Protein AF-A0A931CP94-F1 (afdb_monomer_lite)

pLDDT: mean 86.41, std 14.95, range [35.31, 98.75]

Organism: NCBI:txid115781

Foldseek 3Di:
DQQAAEEEEAAQLCVVVLVVLCVVVVHDYHYDHDAHPCLVPLCSLLVVVLVVQAVVLVVVRHAAYEYHWECSVPSQFFRAHAAHKYKYWWARGVVQLQAVHDVSVVVVCVVFVQEDEDEPSCCVRPDDQPVVPVQWFDDPPDIDGLVVCCVVPNNVRSVVVCCVRCVSLVSHAEYEYADQDDPPSVVRLVSSVSVCVVSVHHYYYHHTDCVLSSCSSDDPDDDPTMEIEHRQWTWHADPVVRTIDTGGQDDPPVPPPPPPPPPPDDDPDDPDPPDPPQQWEWEWEADDQKIKIWIAGPVVGDTPWIFIAGHPPNDRVVRRVNRVVPTDVPSVVSHPYYDYHD

Sequence (342 aa):
MVKKKIYVISCAVLARDIKEVAREMDLALEYKFLEAGLHENPHKLNTQVQKAVDQIDVKGDADRIIIGYGVCGKGTVGLNSRNVTLVIPKVHDCISLFLGGDAAYQAQFKKYPGTYYLSAGWCEEKAEPVSRRRGRAWFGNRQLVYEDVKNAHGRAAADQTFAFLNSWQKNYQRAAFIETRSGQAARYEQMAKDMADEYGWQFERIKGDQGLIRQMLTATESTSGILVVPPGHTIAFDPVGSTLTASPVWDPGAGGAAPETECVVPSDRPDTDLGLKIKTGLGIDAGGTYTDAVVYDLENRSTLCKAKALTTKWDFTIGIENALTQLDPDPLAEVSLVALST

Secondary structure (DSSP, 8-state):
----EEEEEEEGGGHHHHHHHHHHTT--EEEEEEPTTGGGSHHHHHHHHHHHHHHHHTTS-EEEEEEE---GGGTTTT-B-SSSEEEEE-SSSHHHHHHTSHHHHHHHHHH-SSEEEE-HHHHHHT---HHHHTTEEEETTEEEEHHHHHHHH-HHHHHHHHHHHTGGGGG--EEEEEES-STTHHHHHHHHHHHHHHHTPEEEEEE---HHHHHHHH-SS--SSEEEE-TTEEEEEETTTTEEEEEE---TTTS-------------S----S-----EEEEEE--SSEEEEEEEETTTTEEEEEEEEE--TT-HHHHHHHHHTTS-HHHHHT--EEEEE-

Structure (mmCIF, N/CA/C/O backbone):
data_AF-A0A931CP94-F1
#
_entry.id   AF-A0A931CP94-F1
#
loop_
_atom_site.group_PDB
_atom_site.id
_atom_site.type_symbol
_atom_site.label_atom_id
_atom_site.label_alt_id
_atom_site.label_comp_id
_atom_site.label_asym_id
_atom_site.label_entity_id
_atom_site.label_seq_id
_atom_site.pdbx_PDB_ins_code
_atom_site.Cartn_x
_atom_site.Cartn_y
_atom_site.Cartn_z
_atom_site.occupancy
_atom_site.B_iso_or_equiv
_atom_site.auth_seq_id
_atom_site.auth_comp_id
_atom_site.auth_asym_id
_atom_site.auth_atom_id
_atom_site.pdbx_PDB_model_num
ATOM 1 N N . MET A 1 1 ? -29.880 16.662 14.066 1.00 56.19 1 MET A N 1
ATOM 2 C CA . MET A 1 1 ? -28.690 15.788 13.954 1.00 56.19 1 MET A CA 1
ATOM 3 C C . MET A 1 1 ? -28.072 16.003 12.587 1.00 56.19 1 MET A C 1
ATOM 5 O O . MET A 1 1 ? -28.804 15.959 11.606 1.00 56.19 1 MET A O 1
ATOM 9 N N . VAL A 1 2 ? -26.769 16.278 12.512 1.00 66.75 2 VAL A N 1
ATOM 10 C CA . VAL A 1 2 ? -26.051 16.297 11.228 1.00 66.75 2 VAL A CA 1
ATOM 11 C C . VAL A 1 2 ? -26.034 14.862 10.697 1.00 66.75 2 VAL A C 1
ATOM 13 O O . VAL A 1 2 ? -25.674 13.945 11.434 1.00 66.75 2 VAL A O 1
ATOM 16 N N . LYS A 1 3 ? -26.480 14.644 9.454 1.00 78.44 3 LYS A N 1
ATOM 17 C CA . LYS A 1 3 ? -26.396 13.326 8.812 1.00 78.44 3 LYS A CA 1
ATOM 18 C C . LYS A 1 3 ? -24.915 13.012 8.599 1.00 78.44 3 LYS A C 1
ATOM 20 O O . LYS A 1 3 ? -24.278 13.677 7.785 1.00 78.44 3 LYS A O 1
ATOM 25 N N . LYS A 1 4 ? -24.378 12.047 9.349 1.00 88.25 4 LYS A N 1
ATOM 26 C CA . LYS A 1 4 ? -22.975 11.655 9.215 1.00 88.25 4 LYS A CA 1
ATOM 27 C C . LYS A 1 4 ? -22.721 10.994 7.858 1.00 88.25 4 LYS A C 1
ATOM 29 O O . LYS A 1 4 ? -23.589 10.295 7.329 1.00 88.25 4 LYS A O 1
ATOM 34 N N . LYS A 1 5 ? -21.543 11.242 7.293 1.00 95.44 5 LYS A N 1
ATOM 35 C CA . LYS A 1 5 ? -21.112 10.781 5.970 1.00 95.44 5 LYS A CA 1
ATOM 36 C C . LYS A 1 5 ? -19.976 9.773 6.082 1.00 95.44 5 LYS A C 1
ATOM 38 O O . LYS A 1 5 ? -19.165 9.847 7.001 1.00 95.44 5 LYS A O 1
ATOM 43 N N . ILE A 1 6 ? -19.876 8.872 5.112 1.00 97.62 6 ILE A N 1
ATOM 44 C CA . ILE A 1 6 ? -18.730 7.971 4.983 1.00 97.62 6 ILE A CA 1
ATOM 45 C C . ILE A 1 6 ? -17.760 8.583 3.975 1.00 97.62 6 ILE A C 1
ATOM 47 O O . ILE A 1 6 ? -18.140 8.880 2.841 1.00 97.62 6 ILE A O 1
ATOM 51 N N . TYR A 1 7 ? -16.509 8.756 4.387 1.00 98.56 7 TYR A N 1
ATOM 52 C CA . TYR A 1 7 ? -15.454 9.291 3.535 1.00 98.56 7 TYR A CA 1
ATOM 53 C C . TYR A 1 7 ? -14.511 8.184 3.066 1.00 98.56 7 TYR A C 1
ATOM 55 O O . TYR A 1 7 ? -14.256 7.232 3.797 1.00 98.56 7 TYR A O 1
ATOM 63 N N . VAL A 1 8 ? -13.947 8.329 1.868 1.00 98.75 8 VAL A N 1
ATOM 64 C CA . VAL A 1 8 ? -12.913 7.446 1.319 1.00 98.75 8 VAL A CA 1
ATOM 65 C C . VAL A 1 8 ? -11.692 8.270 0.923 1.00 98.75 8 VAL A C 1
ATOM 67 O O . VAL A 1 8 ? -11.780 9.119 0.037 1.00 98.75 8 VAL A O 1
ATOM 70 N N . ILE A 1 9 ? -10.540 7.987 1.530 1.00 98.62 9 ILE A N 1
ATOM 71 C CA . ILE A 1 9 ? -9.225 8.478 1.107 1.00 98.62 9 ILE A CA 1
ATOM 72 C C . ILE A 1 9 ? -8.492 7.316 0.442 1.00 98.62 9 ILE A C 1
ATOM 74 O O . ILE A 1 9 ? -8.252 6.298 1.083 1.00 98.62 9 ILE A O 1
ATOM 78 N N . SER A 1 10 ? -8.132 7.422 -0.836 1.00 97.81 10 SER A N 1
ATOM 79 C CA . SER A 1 10 ? -7.539 6.287 -1.561 1.00 97.81 10 SER A CA 1
ATOM 80 C C . SER A 1 10 ? -6.572 6.720 -2.658 1.00 97.81 10 SER A C 1
ATOM 82 O O . SER A 1 10 ? -6.615 7.855 -3.132 1.00 97.81 10 SER A O 1
ATOM 84 N N . CYS A 1 11 ? -5.705 5.799 -3.082 1.00 95.25 11 CYS A N 1
ATOM 85 C CA . CYS A 1 11 ? -4.886 5.974 -4.274 1.00 95.25 11 CYS A CA 1
ATOM 86 C C . CYS A 1 11 ? -5.782 6.177 -5.503 1.00 95.25 11 CYS A C 1
ATOM 88 O O . CYS A 1 11 ? -6.740 5.427 -5.697 1.00 95.25 11 CYS A O 1
ATOM 90 N N . ALA A 1 12 ? -5.450 7.132 -6.374 1.00 93.88 12 ALA A N 1
ATOM 91 C CA . ALA A 1 12 ? -6.227 7.386 -7.588 1.00 93.88 12 ALA A CA 1
ATOM 92 C C . ALA A 1 12 ? -6.380 6.144 -8.486 1.00 93.88 12 ALA A C 1
ATOM 94 O O . ALA A 1 12 ? -7.431 5.959 -9.093 1.00 93.88 12 ALA A O 1
ATOM 95 N N . VAL A 1 13 ? -5.410 5.217 -8.473 1.00 92.56 13 VAL A N 1
ATOM 96 C CA . VAL A 1 13 ? -5.493 3.959 -9.242 1.00 92.56 13 VAL A CA 1
ATOM 97 C C . VAL A 1 13 ? -6.659 3.054 -8.822 1.00 92.56 13 VAL A C 1
ATOM 99 O O . VAL A 1 13 ? -7.056 2.194 -9.597 1.00 92.56 13 VAL A O 1
ATOM 102 N N . LEU A 1 14 ? -7.201 3.222 -7.610 1.00 93.94 14 LEU A N 1
ATOM 103 C CA . LEU A 1 14 ? -8.351 2.470 -7.089 1.00 93.94 14 LEU A CA 1
ATOM 104 C C . LEU A 1 14 ? -9.683 3.200 -7.308 1.00 93.94 14 LEU A C 1
ATOM 106 O O . LEU A 1 14 ? -10.742 2.648 -7.010 1.00 93.94 14 LEU A O 1
ATOM 110 N N . ALA A 1 15 ? -9.657 4.441 -7.807 1.00 93.88 15 ALA A N 1
ATOM 111 C CA . ALA A 1 15 ? -10.837 5.296 -7.867 1.00 93.88 15 ALA A CA 1
ATOM 112 C C . ALA A 1 15 ? -11.969 4.684 -8.688 1.00 93.88 15 ALA A C 1
ATOM 114 O O . ALA A 1 15 ? -13.136 4.789 -8.305 1.00 93.88 15 ALA A O 1
ATOM 115 N N . ARG A 1 16 ? -11.618 4.032 -9.798 1.00 91.94 16 ARG A N 1
ATOM 116 C CA . ARG A 1 16 ? -12.574 3.350 -10.664 1.00 91.94 16 ARG A CA 1
ATOM 117 C C . ARG A 1 16 ? -13.285 2.221 -9.921 1.00 91.94 16 ARG A C 1
ATOM 119 O O . ARG A 1 16 ? -14.506 2.264 -9.791 1.00 91.94 16 ARG A O 1
ATOM 126 N N . ASP A 1 17 ? -12.526 1.269 -9.391 1.00 93.50 17 ASP A N 1
ATOM 127 C CA . ASP A 1 17 ? -13.055 0.100 -8.688 1.00 93.50 17 ASP A CA 1
ATOM 128 C C . ASP A 1 17 ? -13.886 0.485 -7.462 1.00 93.50 17 ASP A C 1
ATOM 130 O O . ASP A 1 17 ? -14.979 -0.043 -7.267 1.00 93.50 17 ASP A O 1
ATOM 134 N N . ILE A 1 18 ? -13.416 1.455 -6.673 1.00 96.00 18 ILE A N 1
ATOM 135 C CA . ILE A 1 18 ? -14.128 1.938 -5.485 1.00 96.00 18 ILE A CA 1
ATOM 136 C C . ILE A 1 18 ? -15.466 2.576 -5.862 1.00 96.00 18 ILE A C 1
ATOM 138 O O . ILE A 1 18 ? -16.493 2.200 -5.298 1.00 96.00 18 ILE A O 1
ATOM 142 N N . LYS A 1 19 ? -15.480 3.526 -6.810 1.00 95.12 19 LYS A N 1
ATOM 143 C CA . LYS A 1 19 ? -16.723 4.202 -7.232 1.00 95.12 19 LYS A CA 1
ATOM 144 C C . LYS A 1 19 ? -17.725 3.212 -7.800 1.00 95.12 19 LYS A C 1
ATOM 146 O O . LYS A 1 19 ? -18.931 3.357 -7.613 1.00 95.12 19 LYS A O 1
ATOM 151 N N . GLU A 1 20 ? -17.226 2.222 -8.523 1.00 92.69 20 GLU A N 1
ATOM 152 C CA . GLU A 1 20 ? -18.074 1.242 -9.165 1.00 92.69 20 GLU A CA 1
ATOM 153 C C . GLU A 1 20 ? -18.711 0.284 -8.158 1.00 92.69 20 GLU A C 1
ATOM 155 O O . GLU A 1 20 ? -19.927 0.093 -8.198 1.00 92.69 20 GLU A O 1
ATOM 160 N N . VAL A 1 21 ? -17.923 -0.246 -7.219 1.00 95.38 21 VAL A N 1
ATOM 161 C CA . VAL A 1 21 ? -18.447 -1.065 -6.119 1.00 95.38 21 VAL A CA 1
ATOM 162 C C . VAL A 1 21 ? -19.425 -0.257 -5.263 1.00 95.38 21 VAL A C 1
ATOM 164 O O . VAL A 1 21 ? -20.494 -0.763 -4.931 1.00 95.38 21 VAL A O 1
ATOM 167 N N . ALA A 1 22 ? -19.113 1.006 -4.963 1.00 96.44 22 ALA A N 1
ATOM 168 C CA . ALA A 1 22 ? -20.009 1.883 -4.215 1.00 96.44 22 ALA A CA 1
ATOM 169 C C . ALA A 1 22 ? -21.362 2.065 -4.919 1.00 96.44 22 ALA A C 1
ATOM 171 O O . ALA A 1 22 ? -22.399 1.953 -4.274 1.00 96.44 22 ALA A O 1
ATOM 172 N N . ARG A 1 23 ? -21.366 2.272 -6.244 1.00 95.56 23 ARG A N 1
ATOM 173 C CA . ARG A 1 23 ? -22.597 2.389 -7.042 1.00 95.56 23 ARG A CA 1
ATOM 174 C C . ARG A 1 23 ? -23.431 1.110 -7.019 1.00 95.56 23 ARG A C 1
ATOM 176 O O . ARG A 1 23 ? -24.646 1.186 -6.916 1.00 95.56 23 ARG A O 1
ATOM 183 N N . GLU A 1 24 ? -22.805 -0.057 -7.141 1.00 95.12 24 GLU A N 1
ATOM 184 C CA . GLU A 1 24 ? -23.535 -1.333 -7.090 1.00 95.12 24 GLU A CA 1
ATOM 185 C C . GLU A 1 24 ? -24.158 -1.629 -5.736 1.00 95.12 24 GLU A C 1
ATOM 187 O O . GLU A 1 24 ? -25.177 -2.307 -5.660 1.00 95.12 24 GLU A O 1
ATOM 192 N N . MET A 1 25 ? -23.510 -1.159 -4.677 1.00 96.31 25 MET A N 1
ATOM 193 C CA . MET A 1 25 ? -23.958 -1.345 -3.304 1.00 96.31 25 MET A CA 1
ATOM 194 C C . MET A 1 25 ? -24.857 -0.198 -2.823 1.00 96.31 25 MET A C 1
ATOM 196 O O . MET A 1 25 ? -25.205 -0.174 -1.648 1.00 96.31 25 MET A O 1
ATOM 200 N N . ASP A 1 26 ? -25.201 0.745 -3.709 1.00 96.75 26 ASP A N 1
ATOM 201 C CA . ASP A 1 26 ? -25.980 1.954 -3.411 1.00 96.75 26 ASP A CA 1
ATOM 202 C C . ASP A 1 26 ? -25.423 2.759 -2.215 1.00 96.75 26 ASP A C 1
ATOM 204 O O . ASP A 1 26 ? -26.142 3.252 -1.345 1.00 96.75 26 ASP A O 1
ATOM 208 N N . LEU A 1 27 ? -24.091 2.867 -2.139 1.00 96.12 27 LEU A N 1
ATOM 209 C CA . LEU A 1 27 ? -23.392 3.567 -1.063 1.00 96.12 27 LEU A CA 1
ATOM 210 C C . LEU A 1 27 ? -23.184 5.046 -1.408 1.00 96.12 27 LEU A C 1
ATOM 212 O O . LEU A 1 27 ? -22.499 5.398 -2.371 1.00 96.12 27 LEU A O 1
ATOM 216 N N . ALA A 1 28 ? -23.698 5.926 -0.548 1.00 95.81 28 ALA A N 1
ATOM 217 C CA . ALA A 1 28 ? -23.420 7.357 -0.596 1.00 95.81 28 ALA A CA 1
ATOM 218 C C . ALA A 1 28 ? -22.086 7.671 0.106 1.00 95.81 28 ALA A C 1
ATOM 220 O O . ALA A 1 28 ? -22.030 7.758 1.335 1.00 95.81 28 ALA A O 1
ATOM 221 N N . LEU A 1 29 ? -21.017 7.834 -0.679 1.00 97.31 29 LEU A N 1
ATOM 222 C CA . LEU A 1 29 ? -19.655 8.073 -0.192 1.00 97.31 29 LEU A CA 1
ATOM 223 C C . LEU A 1 29 ? -19.104 9.420 -0.681 1.00 97.31 29 LEU A C 1
ATOM 225 O O . LEU A 1 29 ? -19.350 9.829 -1.816 1.00 97.31 29 LEU A O 1
ATOM 229 N N . GLU A 1 30 ? -18.297 10.065 0.158 1.00 98.06 30 GLU A N 1
ATOM 230 C CA . GLU A 1 30 ? -17.489 11.237 -0.195 1.00 98.06 30 GLU A CA 1
ATOM 231 C C . GLU A 1 30 ? -16.051 10.798 -0.495 1.00 98.06 30 GLU A C 1
ATOM 233 O O . GLU A 1 30 ? -15.464 10.025 0.263 1.00 98.06 30 GLU A O 1
ATOM 238 N N . TYR A 1 31 ? -15.445 11.293 -1.575 1.00 97.81 31 TYR A N 1
ATOM 239 C CA . TYR A 1 31 ? -14.152 10.783 -2.045 1.00 97.81 31 TYR A CA 1
ATOM 240 C C . TYR A 1 31 ? -13.028 11.817 -1.980 1.00 97.81 31 TYR A C 1
ATOM 242 O O . TYR A 1 31 ? -13.184 12.971 -2.383 1.00 97.81 31 TYR A O 1
ATOM 250 N N . LYS A 1 32 ? -11.840 11.355 -1.590 1.00 97.69 32 LYS A N 1
ATOM 251 C CA . LYS A 1 32 ? -10.565 12.061 -1.701 1.00 97.69 32 LYS A CA 1
ATOM 252 C C . LYS A 1 32 ? -9.519 11.121 -2.303 1.00 97.69 32 LYS A C 1
ATOM 254 O O . LYS A 1 32 ? -8.831 10.393 -1.593 1.00 97.69 32 LYS A O 1
ATOM 259 N N . PHE A 1 33 ? -9.390 11.145 -3.625 1.00 97.25 33 PHE A N 1
ATOM 260 C CA . PHE A 1 33 ? -8.330 10.405 -4.308 1.00 97.25 33 PHE A CA 1
ATOM 261 C C . PHE A 1 33 ? -7.031 11.212 -4.308 1.00 97.25 33 PHE A C 1
ATOM 263 O O . PHE A 1 33 ? -7.043 12.397 -4.646 1.00 97.25 33 PHE A O 1
ATOM 270 N N . LEU A 1 34 ? -5.930 10.586 -3.895 1.00 94.69 34 LEU A N 1
ATOM 271 C CA . LEU A 1 34 ? -4.593 11.185 -3.914 1.00 94.69 34 LEU A CA 1
ATOM 272 C C . LEU A 1 34 ? -3.785 10.669 -5.109 1.00 94.69 34 LEU A C 1
ATOM 274 O O . LEU A 1 34 ? -4.078 9.600 -5.649 1.00 94.69 34 LEU A O 1
ATOM 278 N N . GLU A 1 35 ? -2.759 11.429 -5.498 1.00 89.56 35 GLU A N 1
ATOM 279 C CA . GLU A 1 35 ? -1.945 11.164 -6.689 1.00 89.56 35 GLU A CA 1
ATOM 280 C C . GLU A 1 35 ? -1.403 9.724 -6.728 1.00 89.56 35 GLU A C 1
ATOM 282 O O . GLU A 1 35 ? -0.928 9.170 -5.729 1.00 89.56 35 GLU A O 1
ATOM 287 N N . ALA A 1 36 ? -1.467 9.095 -7.901 1.00 86.81 36 ALA A N 1
ATOM 288 C CA . ALA A 1 36 ? -0.876 7.780 -8.089 1.00 86.81 36 ALA A CA 1
ATOM 289 C C . ALA A 1 36 ? 0.656 7.845 -7.910 1.00 86.81 36 ALA A C 1
ATOM 291 O O . ALA A 1 36 ? 1.314 8.807 -8.311 1.00 86.81 36 ALA A O 1
ATOM 292 N N . GLY A 1 37 ? 1.249 6.784 -7.355 1.00 84.19 37 GLY A N 1
ATOM 293 C CA . GLY A 1 37 ? 2.698 6.689 -7.107 1.00 84.19 37 GLY A CA 1
ATOM 294 C C . GLY A 1 37 ? 3.162 7.178 -5.731 1.00 84.19 37 GLY A C 1
ATOM 295 O O . GLY A 1 37 ? 4.337 7.043 -5.419 1.00 84.19 37 GLY A O 1
ATOM 296 N N . LEU A 1 38 ? 2.273 7.666 -4.852 1.00 87.44 38 LEU A N 1
ATOM 297 C CA . LEU A 1 38 ? 2.671 8.029 -3.478 1.00 87.44 38 LEU A CA 1
ATOM 298 C C . LEU A 1 38 ? 3.352 6.883 -2.709 1.00 87.44 38 LEU A C 1
ATOM 300 O O . LEU A 1 38 ? 4.193 7.151 -1.859 1.00 87.44 38 LEU A O 1
ATOM 304 N N . HIS A 1 39 ? 3.030 5.623 -3.022 1.00 86.62 39 HIS A N 1
ATOM 305 C CA . HIS A 1 39 ? 3.632 4.448 -2.380 1.00 86.62 39 HIS A CA 1
ATOM 306 C C . HIS A 1 39 ? 5.148 4.324 -2.617 1.00 86.62 39 HIS A C 1
ATOM 308 O O . HIS A 1 39 ? 5.817 3.619 -1.868 1.00 86.62 39 HIS A O 1
ATOM 314 N N . GLU A 1 40 ? 5.698 5.020 -3.615 1.00 82.81 40 GLU A N 1
ATOM 315 C CA . GLU A 1 40 ? 7.141 5.087 -3.876 1.00 82.81 40 GLU A CA 1
ATOM 316 C C . GLU A 1 40 ? 7.886 5.885 -2.788 1.00 82.81 40 GLU A C 1
ATOM 318 O O . GLU A 1 40 ? 9.091 5.726 -2.612 1.00 82.81 40 GLU A O 1
ATOM 323 N N . ASN A 1 41 ? 7.175 6.732 -2.031 1.00 86.00 41 ASN A N 1
ATOM 324 C CA . ASN A 1 41 ? 7.717 7.487 -0.905 1.00 86.00 41 ASN A CA 1
ATOM 325 C C . ASN A 1 41 ? 6.789 7.352 0.321 1.00 86.00 41 ASN A C 1
ATOM 327 O O . ASN A 1 41 ? 5.893 8.182 0.509 1.00 86.00 41 ASN A O 1
ATOM 331 N N . PRO A 1 42 ? 7.002 6.329 1.176 1.00 88.94 42 PRO A N 1
ATOM 332 C CA . PRO A 1 42 ? 6.142 6.038 2.325 1.00 88.94 42 PRO A CA 1
ATOM 333 C C . PRO A 1 42 ? 5.943 7.215 3.285 1.00 88.94 42 PRO A C 1
ATOM 335 O O . PRO A 1 42 ? 4.832 7.424 3.764 1.00 88.94 42 PRO A O 1
ATOM 338 N N . HIS A 1 43 ? 6.980 8.028 3.519 1.00 89.62 43 HIS A N 1
ATOM 339 C CA . HIS A 1 43 ? 6.870 9.228 4.352 1.00 89.62 43 HIS A CA 1
ATOM 340 C C . HIS A 1 43 ? 5.913 10.251 3.726 1.00 89.62 43 HIS A C 1
ATOM 342 O O . HIS A 1 43 ? 4.995 10.739 4.382 1.00 89.62 43 HIS A O 1
ATOM 348 N N . LYS A 1 44 ? 6.082 10.551 2.430 1.00 90.00 44 LYS A N 1
ATOM 349 C CA . LYS A 1 44 ? 5.189 11.466 1.702 1.00 90.00 44 LYS A CA 1
ATOM 350 C C . LYS A 1 44 ? 3.753 10.931 1.657 1.00 90.00 44 LYS A C 1
ATOM 352 O O . LYS A 1 44 ? 2.824 11.721 1.824 1.00 90.00 44 LYS A O 1
ATOM 357 N N . LEU A 1 45 ? 3.568 9.621 1.456 1.00 93.81 45 LEU A N 1
ATOM 358 C CA . LEU A 1 45 ? 2.254 8.973 1.520 1.00 93.81 45 LEU A CA 1
ATOM 359 C C . LEU A 1 45 ? 1.607 9.203 2.886 1.00 93.81 45 LEU A C 1
ATOM 361 O O . LEU A 1 45 ? 0.484 9.698 2.939 1.00 93.81 45 LEU A O 1
ATOM 365 N N . ASN A 1 46 ? 2.337 8.922 3.968 1.00 97.19 46 ASN A N 1
ATOM 366 C CA . ASN A 1 46 ? 1.854 9.103 5.332 1.00 97.19 46 ASN A CA 1
ATOM 367 C C . ASN A 1 46 ? 1.409 10.547 5.586 1.00 97.19 46 ASN A C 1
ATOM 369 O O . ASN A 1 46 ? 0.256 10.785 5.939 1.00 97.19 46 ASN A O 1
ATOM 373 N N . THR A 1 47 ? 2.283 11.519 5.297 1.00 97.00 47 THR A N 1
ATOM 374 C CA . THR A 1 47 ? 1.990 12.946 5.490 1.00 97.00 47 THR A CA 1
ATOM 375 C C . THR A 1 47 ? 0.733 13.381 4.733 1.00 97.00 47 THR A C 1
ATOM 377 O O . THR A 1 47 ? -0.092 14.120 5.269 1.00 97.00 47 THR A O 1
ATOM 380 N N . GLN A 1 48 ? 0.563 12.942 3.480 1.00 97.62 48 GLN A N 1
ATOM 381 C CA . GLN A 1 48 ? -0.599 13.337 2.681 1.00 97.62 48 GLN A CA 1
ATOM 382 C C . GLN A 1 48 ? -1.896 12.672 3.143 1.00 97.62 48 GLN A C 1
ATOM 384 O O . GLN A 1 48 ? -2.934 13.338 3.173 1.00 97.62 48 GLN A O 1
ATOM 389 N N . VAL A 1 49 ? -1.848 11.388 3.506 1.00 98.44 49 VAL A N 1
ATOM 390 C CA . VAL A 1 49 ? -3.028 10.673 4.002 1.00 98.44 49 VAL A CA 1
ATOM 391 C C . VAL A 1 49 ? -3.434 11.216 5.371 1.00 98.44 49 VAL A C 1
ATOM 393 O O . VAL A 1 49 ? -4.606 11.539 5.540 1.00 98.44 49 VAL A O 1
ATOM 396 N N . GLN A 1 50 ? -2.492 11.428 6.299 1.00 98.44 50 GLN A N 1
ATOM 397 C CA . GLN A 1 50 ? -2.785 12.007 7.616 1.00 98.44 50 GLN A CA 1
ATOM 398 C C . GLN A 1 50 ? -3.411 13.396 7.480 1.00 98.44 50 GLN A C 1
ATOM 400 O O . GLN A 1 50 ? -4.465 13.654 8.049 1.00 98.44 50 GLN A O 1
ATOM 405 N N . LYS A 1 51 ? -2.848 14.260 6.624 1.00 98.31 51 LYS A N 1
ATOM 406 C CA . LYS A 1 51 ? -3.431 15.580 6.345 1.00 98.31 51 LYS A CA 1
ATOM 407 C C . LYS A 1 51 ? -4.875 15.484 5.843 1.00 98.31 51 LYS A C 1
ATOM 409 O O . LYS A 1 51 ? -5.702 16.321 6.197 1.00 98.31 51 LYS A O 1
ATOM 414 N N . ALA A 1 52 ? -5.183 14.505 4.993 1.00 98.38 52 ALA A N 1
ATOM 415 C CA . ALA A 1 52 ? -6.543 14.292 4.505 1.00 98.38 52 ALA A CA 1
ATOM 416 C C . ALA A 1 52 ? -7.477 13.754 5.605 1.00 98.38 52 ALA A C 1
ATOM 418 O O . ALA A 1 52 ? -8.629 14.181 5.662 1.00 98.38 52 ALA A O 1
ATOM 419 N N . VAL A 1 53 ? -6.985 12.878 6.488 1.00 98.44 53 VAL A N 1
ATOM 420 C CA . VAL A 1 53 ? -7.718 12.403 7.672 1.00 98.44 53 VAL A CA 1
ATOM 421 C C . VAL A 1 53 ? -8.044 13.574 8.599 1.00 98.44 53 VAL A C 1
ATOM 423 O O . VAL A 1 53 ? -9.217 13.797 8.887 1.00 98.44 53 VAL A O 1
ATOM 426 N N . ASP A 1 54 ? -7.050 14.385 8.967 1.00 98.06 54 ASP A N 1
ATOM 427 C CA . ASP A 1 54 ? -7.215 15.538 9.862 1.00 98.06 54 ASP A CA 1
ATOM 428 C C . ASP A 1 54 ? -8.238 16.545 9.314 1.00 98.06 54 ASP A C 1
ATOM 430 O O . ASP A 1 54 ? -9.090 17.056 10.040 1.00 98.06 54 ASP A O 1
ATOM 434 N N . GLN A 1 55 ? -8.195 16.810 8.003 1.00 97.62 55 GLN A N 1
ATOM 435 C CA . GLN A 1 55 ? -9.143 17.706 7.330 1.00 97.62 55 GLN A CA 1
ATOM 436 C C . GLN A 1 55 ? -10.589 17.208 7.375 1.00 97.62 55 GLN A C 1
ATOM 438 O O . GLN A 1 55 ? -11.509 18.023 7.299 1.00 97.62 55 GLN A O 1
ATOM 443 N N . ILE A 1 56 ? -10.800 15.893 7.419 1.00 96.94 56 ILE A N 1
ATOM 444 C CA . ILE A 1 56 ? -12.134 15.295 7.504 1.00 96.94 56 ILE A CA 1
ATOM 445 C C . ILE A 1 56 ? -12.587 15.230 8.963 1.00 96.94 56 ILE A C 1
ATOM 447 O O . ILE A 1 56 ? -13.726 15.588 9.248 1.00 96.94 56 ILE A O 1
ATOM 451 N N . ASP A 1 57 ? -11.693 14.854 9.879 1.00 94.62 57 ASP A N 1
ATOM 452 C CA . ASP A 1 57 ? -11.946 14.791 11.324 1.00 94.62 57 ASP A CA 1
ATOM 453 C C . ASP A 1 57 ? -12.463 16.141 11.858 1.00 94.62 57 ASP A C 1
ATOM 455 O O . ASP A 1 57 ? -13.537 16.214 12.456 1.00 94.62 57 ASP A O 1
ATOM 459 N N . VAL A 1 58 ? -11.789 17.245 11.504 1.00 95.12 58 VAL A N 1
ATOM 460 C CA . VAL A 1 58 ? -12.151 18.611 11.938 1.00 95.12 58 VAL A CA 1
ATOM 461 C C . VAL A 1 58 ? -13.557 19.046 11.497 1.00 95.12 58 VAL A C 1
ATOM 463 O O . VAL A 1 58 ? -14.156 19.907 12.140 1.00 95.12 58 VAL A O 1
ATOM 466 N N . LYS A 1 59 ? -14.126 18.468 10.431 1.00 93.69 59 LYS A N 1
ATOM 467 C CA . LYS A 1 59 ? -15.486 18.823 9.981 1.00 93.69 59 LYS A CA 1
ATOM 468 C C . LYS A 1 59 ? -16.573 18.331 10.933 1.00 93.69 59 LYS A C 1
ATOM 470 O O . LYS A 1 59 ? -17.665 18.892 10.930 1.00 93.69 59 LYS A O 1
ATOM 475 N N . GLY A 1 60 ? -16.309 17.264 11.691 1.00 92.38 60 GLY A N 1
ATOM 476 C CA . GLY A 1 60 ? -17.278 16.662 12.609 1.00 92.38 60 GLY A CA 1
ATOM 477 C C . GLY A 1 60 ? -18.505 16.022 11.940 1.00 92.38 60 GLY A C 1
ATOM 478 O O . GLY A 1 60 ? -19.447 15.651 12.638 1.00 92.38 60 GLY A O 1
ATOM 479 N N . ASP A 1 61 ? -18.521 15.881 10.608 1.00 95.31 61 ASP A N 1
ATOM 480 C CA . ASP A 1 61 ? -19.626 15.280 9.845 1.00 95.31 61 ASP A CA 1
ATOM 481 C C . ASP A 1 61 ? -19.329 13.851 9.359 1.00 95.31 61 ASP A C 1
ATOM 483 O O . ASP A 1 61 ? -20.159 13.246 8.680 1.00 95.31 61 ASP A O 1
ATOM 487 N N . ALA A 1 62 ? -18.169 13.292 9.712 1.00 96.38 62 ALA A N 1
ATOM 488 C CA . ALA A 1 62 ? -17.765 11.947 9.328 1.00 96.38 62 ALA A CA 1
ATOM 489 C C . ALA A 1 62 ? -18.275 10.881 10.314 1.00 96.38 62 ALA A C 1
ATOM 491 O O . ALA A 1 62 ? -18.167 11.020 11.533 1.00 96.38 62 ALA A O 1
ATOM 492 N N . ASP A 1 63 ? -18.820 9.796 9.769 1.00 95.31 63 ASP A N 1
ATOM 493 C CA . ASP A 1 63 ? -19.118 8.563 10.501 1.00 95.31 63 ASP A CA 1
ATOM 494 C C . ASP A 1 63 ? -17.865 7.689 10.623 1.00 95.31 63 ASP A C 1
ATOM 496 O O . ASP A 1 63 ? -17.448 7.309 11.715 1.00 95.31 63 ASP A O 1
ATOM 500 N N . ARG A 1 64 ? -17.217 7.447 9.478 1.00 97.06 64 ARG A N 1
ATOM 501 C CA . ARG A 1 64 ? -15.951 6.722 9.351 1.00 97.06 64 ARG A CA 1
ATOM 502 C C . ARG A 1 64 ? -15.180 7.183 8.118 1.00 97.06 64 ARG A C 1
ATOM 504 O O . ARG A 1 64 ? -15.773 7.692 7.159 1.00 97.06 64 ARG A O 1
ATOM 511 N N . ILE A 1 65 ? -13.871 6.960 8.134 1.00 98.62 65 ILE A N 1
ATOM 512 C CA . ILE A 1 65 ? -12.964 7.233 7.017 1.00 98.62 65 ILE A CA 1
ATOM 513 C C . ILE A 1 65 ? -12.360 5.913 6.543 1.00 98.62 65 ILE A C 1
ATOM 515 O O . ILE A 1 65 ? -11.647 5.230 7.272 1.00 98.62 65 ILE A O 1
ATOM 519 N N . ILE A 1 66 ? -12.623 5.560 5.294 1.00 98.75 66 ILE A N 1
ATOM 520 C CA . ILE A 1 66 ? -12.040 4.397 4.637 1.00 98.75 66 ILE A CA 1
ATOM 521 C C . ILE A 1 66 ? -10.721 4.809 3.986 1.00 98.75 66 ILE A C 1
ATOM 523 O O . ILE A 1 66 ? -10.680 5.729 3.170 1.00 98.75 66 ILE A O 1
ATOM 527 N N . ILE A 1 67 ? -9.650 4.103 4.318 1.00 98.62 67 ILE A N 1
ATOM 528 C CA . ILE A 1 67 ? -8.311 4.258 3.766 1.00 98.62 67 ILE A CA 1
ATOM 529 C C . ILE A 1 67 ? -8.116 3.182 2.696 1.00 98.62 67 ILE A C 1
ATOM 531 O O . ILE A 1 67 ? -7.800 2.032 2.986 1.00 98.62 67 ILE A O 1
ATOM 535 N N . GLY A 1 68 ? -8.306 3.550 1.431 1.00 97.50 68 GLY A N 1
ATOM 536 C CA . GLY A 1 68 ? -8.071 2.680 0.279 1.00 97.50 68 GLY A CA 1
ATOM 537 C C . GLY A 1 68 ? -6.588 2.607 -0.085 1.00 97.50 68 GLY A C 1
ATOM 538 O O . GLY A 1 68 ? -6.203 3.042 -1.174 1.00 97.50 68 GLY A O 1
ATOM 539 N N . TYR A 1 69 ? -5.785 2.095 0.846 1.00 97.50 69 TYR A N 1
ATOM 540 C CA . TYR A 1 69 ? -4.360 1.779 0.731 1.00 97.50 69 TYR A CA 1
ATOM 541 C C . TYR A 1 69 ? -4.068 0.493 1.513 1.00 97.50 69 TYR A C 1
ATOM 543 O O . TYR A 1 69 ? -4.768 0.187 2.470 1.00 97.50 69 TYR A O 1
ATOM 551 N N . GLY A 1 70 ? -3.026 -0.239 1.120 1.00 95.75 70 GLY A N 1
ATOM 552 C CA . GLY A 1 70 ? -2.472 -1.319 1.940 1.00 95.75 70 GLY A CA 1
ATOM 553 C C . GLY A 1 70 ? -1.405 -0.803 2.907 1.00 95.75 70 GLY A C 1
ATOM 554 O O . GLY A 1 70 ? -1.375 0.376 3.262 1.00 95.75 70 GLY A O 1
ATOM 555 N N . VAL A 1 71 ? -0.457 -1.667 3.268 1.00 93.56 71 VAL A N 1
ATOM 556 C CA . VAL A 1 71 ? 0.770 -1.292 3.991 1.00 93.56 71 VAL A CA 1
ATOM 557 C C . VAL A 1 71 ? 1.588 -0.267 3.189 1.00 93.56 71 VAL A C 1
ATOM 559 O O . VAL A 1 71 ? 2.140 0.665 3.769 1.00 93.56 71 VAL A O 1
ATOM 562 N N . CYS A 1 72 ? 1.670 -0.426 1.861 1.00 91.06 72 CYS A N 1
ATOM 563 C CA . CYS A 1 72 ? 2.317 0.476 0.900 1.00 91.06 72 CYS A CA 1
ATOM 564 C C . CYS A 1 72 ? 3.689 0.985 1.381 1.00 91.06 72 CYS A C 1
ATOM 566 O O . CYS A 1 72 ? 3.888 2.182 1.590 1.00 91.06 72 CYS A O 1
ATOM 568 N N . GLY A 1 73 ? 4.620 0.056 1.632 1.00 81.19 73 GLY A N 1
ATOM 569 C CA . GLY A 1 73 ? 5.958 0.391 2.139 1.00 81.19 73 GLY A CA 1
ATOM 570 C C . GLY A 1 73 ? 5.964 0.951 3.568 1.00 81.19 73 GLY A C 1
ATOM 571 O O . GLY A 1 73 ? 6.897 1.652 3.941 1.00 81.19 73 GLY A O 1
ATOM 572 N N . LYS A 1 74 ? 4.927 0.641 4.357 1.00 87.69 74 LYS A N 1
ATOM 573 C CA . LYS A 1 74 ? 4.623 1.170 5.701 1.00 87.69 74 LYS A CA 1
ATOM 574 C C . LYS A 1 74 ? 4.160 2.627 5.724 1.00 87.69 74 LYS A C 1
ATOM 576 O O . LYS A 1 74 ? 4.095 3.216 6.795 1.00 87.69 74 LYS A O 1
ATOM 581 N N . GLY A 1 75 ? 3.781 3.208 4.586 1.00 91.50 75 GLY A N 1
ATOM 582 C CA . GLY A 1 75 ? 3.302 4.591 4.552 1.00 91.50 75 GLY A CA 1
ATOM 583 C C . GLY A 1 75 ? 1.967 4.802 5.281 1.00 91.50 75 GLY A C 1
ATOM 584 O O . GLY A 1 75 ? 1.653 5.923 5.665 1.00 91.50 75 GLY A O 1
ATOM 585 N N . THR A 1 76 ? 1.188 3.745 5.517 1.00 96.44 76 THR A N 1
ATOM 586 C CA . THR A 1 76 ? -0.061 3.818 6.297 1.00 96.44 76 THR A CA 1
ATOM 587 C C . THR A 1 76 ? 0.122 3.571 7.793 1.00 96.44 76 THR A C 1
ATOM 589 O O . THR A 1 76 ? -0.795 3.835 8.565 1.00 96.44 76 THR A O 1
ATOM 592 N N . VAL A 1 77 ? 1.299 3.109 8.222 1.00 94.06 77 VAL A N 1
ATOM 593 C CA . VAL A 1 77 ? 1.614 2.913 9.643 1.00 94.06 77 VAL A CA 1
ATOM 594 C C . VAL A 1 77 ? 1.760 4.276 10.319 1.00 94.06 77 VAL A C 1
ATOM 596 O O . VAL A 1 77 ? 2.373 5.182 9.761 1.00 94.06 77 VAL A O 1
ATOM 599 N N . GLY A 1 78 ? 1.191 4.436 11.511 1.00 92.56 78 GLY A N 1
ATOM 600 C CA . GLY A 1 78 ? 1.176 5.692 12.263 1.00 92.56 78 GLY A CA 1
ATOM 601 C C . GLY A 1 78 ? -0.064 6.559 12.017 1.00 92.56 78 GLY A C 1
ATOM 602 O O . GLY A 1 78 ? -0.352 7.445 12.827 1.00 92.56 78 GLY A O 1
ATOM 603 N N . LEU A 1 79 ? -0.840 6.285 10.958 1.00 97.19 79 LEU A N 1
ATOM 604 C CA . LEU A 1 79 ? -2.073 7.027 10.686 1.00 97.19 79 LEU A CA 1
ATOM 605 C C . LEU A 1 79 ? -3.074 6.854 11.829 1.00 97.19 79 LEU A C 1
ATOM 607 O O . LEU A 1 79 ? -3.294 5.741 12.310 1.00 97.19 79 LEU A O 1
ATOM 611 N N . ASN A 1 80 ? -3.691 7.953 12.242 1.00 96.44 80 ASN A N 1
ATOM 612 C CA . ASN A 1 80 ? -4.663 7.979 13.329 1.00 96.44 80 ASN A CA 1
ATOM 613 C C . ASN A 1 80 ? -5.727 9.058 13.093 1.00 96.44 80 ASN A C 1
ATOM 615 O O . ASN A 1 80 ? -5.566 9.940 12.249 1.00 96.44 80 ASN A O 1
ATOM 619 N N . SER A 1 81 ? -6.823 8.974 13.843 1.00 95.81 81 SER A N 1
ATOM 620 C CA . SER A 1 81 ? -7.844 10.018 13.921 1.00 95.81 81 SER A CA 1
ATOM 621 C C . SER A 1 81 ? -8.267 10.207 15.373 1.00 95.81 81 SER A C 1
ATOM 623 O O . SER A 1 81 ? -8.278 9.265 16.171 1.00 95.81 81 SER A O 1
ATOM 625 N N . ARG A 1 82 ? -8.602 11.452 15.719 1.00 92.62 82 ARG A N 1
ATOM 626 C CA . ARG A 1 82 ? -8.997 11.849 17.071 1.00 92.62 82 ARG A CA 1
ATOM 627 C C . ARG A 1 82 ? -10.422 11.416 17.373 1.00 92.62 82 ARG A C 1
ATOM 629 O O . ARG A 1 82 ? -10.669 10.898 18.455 1.00 92.62 82 ARG A O 1
ATOM 636 N N . ASN A 1 83 ? -11.339 11.618 16.424 1.00 94.31 83 ASN A N 1
ATOM 637 C CA . ASN A 1 83 ? -12.775 11.428 16.662 1.00 94.31 83 ASN A CA 1
ATOM 638 C C . ASN A 1 83 ? -13.451 10.447 15.700 1.00 94.31 83 ASN A C 1
ATOM 640 O O . ASN A 1 83 ? -14.616 10.103 15.907 1.00 94.31 83 ASN A O 1
ATOM 644 N N . VAL A 1 84 ? -12.769 10.015 14.638 1.00 96.88 84 VAL A N 1
ATOM 645 C CA . VAL A 1 84 ? -13.384 9.254 13.548 1.00 96.88 84 VAL A CA 1
ATOM 646 C C . VAL A 1 84 ? -12.747 7.875 13.434 1.00 96.88 84 VAL A C 1
ATOM 648 O O . VAL A 1 84 ? -11.535 7.712 13.522 1.00 96.88 84 VAL A O 1
ATOM 651 N N . THR A 1 85 ? -13.577 6.856 13.226 1.00 98.19 85 THR A N 1
ATOM 652 C CA . THR A 1 85 ? -13.095 5.488 13.003 1.00 98.19 85 THR A CA 1
ATOM 653 C C . THR A 1 85 ? -12.433 5.387 11.630 1.00 98.19 85 THR A C 1
ATOM 655 O O . THR A 1 85 ? -13.014 5.839 10.637 1.00 98.19 85 THR A O 1
ATOM 658 N N . LEU A 1 86 ? -11.253 4.765 11.551 1.00 98.69 86 LEU A N 1
ATOM 659 C CA . LEU A 1 86 ? -10.601 4.448 10.277 1.00 98.69 86 LEU A CA 1
ATOM 660 C C . LEU A 1 86 ? -10.880 2.997 9.869 1.00 98.69 86 LEU A C 1
ATOM 662 O O . LEU A 1 86 ? -10.964 2.110 10.715 1.00 98.69 86 LEU A O 1
ATOM 666 N N . VAL A 1 87 ? -10.989 2.738 8.567 1.00 98.75 87 VAL A N 1
ATOM 667 C CA . VAL A 1 87 ? -11.148 1.387 8.003 1.00 98.75 87 VAL A CA 1
ATOM 668 C C . VAL A 1 87 ? -10.108 1.180 6.910 1.00 98.75 87 VAL A C 1
ATOM 670 O O . VAL A 1 87 ? -10.055 1.971 5.977 1.00 98.75 87 VAL A O 1
ATOM 673 N N . ILE A 1 88 ? -9.286 0.135 6.991 1.00 98.62 88 ILE A N 1
ATOM 674 C CA . ILE A 1 88 ? -8.186 -0.119 6.044 1.00 98.62 88 ILE A CA 1
ATOM 675 C C . ILE A 1 88 ? -8.100 -1.617 5.697 1.00 98.62 88 ILE A C 1
ATOM 677 O O . ILE A 1 88 ? -8.284 -2.455 6.584 1.00 98.62 88 ILE A O 1
ATOM 681 N N . PRO A 1 89 ? -7.840 -2.010 4.437 1.00 98.19 89 PRO A N 1
ATOM 682 C CA . PRO A 1 89 ? -7.631 -3.408 4.091 1.00 98.19 89 PRO A CA 1
ATOM 683 C C . PRO A 1 89 ? -6.265 -3.898 4.592 1.00 98.19 89 PRO A C 1
ATOM 685 O O . PRO A 1 89 ? -5.244 -3.224 4.457 1.00 98.19 89 PRO A O 1
ATOM 688 N N . LYS A 1 90 ? -6.237 -5.113 5.140 1.00 97.12 90 LYS A N 1
ATOM 689 C CA . LYS A 1 90 ? -5.028 -5.824 5.575 1.00 97.12 90 LYS A CA 1
ATOM 690 C C . LYS A 1 90 ? -4.361 -6.486 4.370 1.00 97.12 90 LYS A C 1
ATOM 692 O O . LYS A 1 90 ? -4.494 -7.685 4.154 1.00 97.12 90 LYS A O 1
ATOM 697 N N . VAL A 1 91 ? -3.712 -5.667 3.548 1.00 96.38 91 VAL A N 1
ATOM 698 C CA . VAL A 1 91 ? -2.989 -6.094 2.341 1.00 96.38 91 VAL A CA 1
ATOM 699 C C . VAL A 1 91 ? -1.678 -5.335 2.203 1.00 96.38 91 VAL A C 1
ATOM 701 O O . VAL A 1 91 ? -1.566 -4.200 2.674 1.00 96.38 91 VAL A O 1
ATOM 704 N N . HIS A 1 92 ? -0.692 -5.906 1.514 1.00 92.00 92 HIS A N 1
ATOM 705 C CA . HIS A 1 92 ? 0.584 -5.228 1.280 1.00 92.00 92 HIS A CA 1
ATOM 706 C C . HIS A 1 92 ? 0.432 -3.943 0.461 1.00 92.00 92 HIS A C 1
ATOM 708 O O . HIS A 1 92 ? 0.979 -2.908 0.842 1.00 92.00 92 HIS A O 1
ATOM 714 N N . ASP A 1 93 ? -0.319 -3.975 -0.638 1.00 93.06 93 ASP A N 1
ATOM 715 C CA . ASP A 1 93 ? -0.530 -2.821 -1.511 1.00 93.06 93 ASP A CA 1
ATOM 716 C C . ASP A 1 93 ? -1.809 -2.954 -2.362 1.00 93.06 93 ASP A C 1
ATOM 718 O O . ASP A 1 93 ? -2.647 -3.837 -2.159 1.00 93.06 93 ASP A O 1
ATOM 722 N N . CYS A 1 94 ? -1.982 -2.041 -3.321 1.00 92.50 94 CYS A N 1
ATOM 723 C CA . CYS A 1 94 ? -3.124 -2.054 -4.229 1.00 92.50 94 CYS A CA 1
ATOM 724 C C . CYS A 1 94 ? -3.158 -3.270 -5.172 1.00 92.50 94 CYS A C 1
ATOM 726 O O . CYS A 1 94 ? -4.249 -3.659 -5.575 1.00 92.50 94 CYS A O 1
ATOM 728 N N . ILE A 1 95 ? -2.020 -3.885 -5.515 1.00 93.94 95 ILE A N 1
ATOM 729 C CA . ILE A 1 95 ? -1.983 -5.086 -6.363 1.00 93.94 95 ILE A CA 1
ATOM 730 C C . ILE A 1 95 ? -2.623 -6.244 -5.600 1.00 93.94 95 ILE A C 1
ATOM 732 O O . ILE A 1 95 ? -3.541 -6.877 -6.123 1.00 93.94 95 ILE A O 1
ATOM 736 N N . SER A 1 96 ? -2.214 -6.465 -4.346 1.00 96.12 96 SER A N 1
ATOM 737 C CA . SER A 1 96 ? -2.863 -7.445 -3.466 1.00 96.12 96 SER A CA 1
ATOM 738 C C . SER A 1 96 ? -4.362 -7.185 -3.343 1.00 96.12 96 SER A C 1
ATOM 740 O O . SER A 1 96 ? -5.153 -8.121 -3.436 1.00 96.12 96 SER A O 1
ATOM 742 N N . LEU A 1 97 ? -4.773 -5.920 -3.198 1.00 96.31 97 LEU A N 1
ATOM 743 C CA . LEU A 1 97 ? -6.190 -5.564 -3.114 1.00 96.31 97 LEU A CA 1
ATOM 744 C C . LEU A 1 97 ? -6.969 -5.953 -4.381 1.00 96.31 97 LEU A C 1
ATOM 746 O O . LEU A 1 97 ? -8.043 -6.536 -4.264 1.00 96.31 97 LEU A O 1
ATOM 750 N N . PHE A 1 98 ? -6.430 -5.681 -5.577 1.00 95.94 98 PHE A N 1
ATOM 751 C CA . PHE A 1 98 ? -7.062 -6.057 -6.851 1.00 95.94 98 PHE A CA 1
ATOM 752 C C . PHE A 1 98 ? -7.134 -7.575 -7.070 1.00 95.94 98 PHE A C 1
ATOM 754 O O . PHE A 1 98 ? -8.034 -8.058 -7.759 1.00 95.94 98 PHE A O 1
ATOM 761 N N . LEU A 1 99 ? -6.182 -8.326 -6.513 1.00 96.50 99 LEU A N 1
ATOM 762 C CA . LEU A 1 99 ? -6.124 -9.787 -6.612 1.00 96.50 99 LEU A CA 1
ATOM 763 C C . LEU A 1 99 ? -6.996 -10.506 -5.570 1.00 96.50 99 LEU A C 1
ATOM 765 O O . LEU A 1 99 ? -7.130 -11.724 -5.653 1.00 96.50 99 LEU A O 1
ATOM 769 N N . GLY A 1 100 ? -7.575 -9.787 -4.603 1.00 94.94 100 GLY A N 1
ATOM 770 C CA . GLY A 1 100 ? -8.382 -10.373 -3.525 1.00 94.94 100 GLY A CA 1
ATOM 771 C C . GLY A 1 100 ? -7.606 -10.726 -2.253 1.00 94.94 100 GLY A C 1
ATOM 772 O O . GLY A 1 100 ? -8.148 -11.387 -1.372 1.00 94.94 100 GLY A O 1
ATOM 773 N N . GLY A 1 101 ? -6.356 -10.276 -2.126 1.00 95.56 101 GLY A N 1
ATOM 774 C CA . GLY A 1 101 ? -5.555 -10.378 -0.907 1.00 95.56 101 GLY A CA 1
ATOM 775 C C . GLY A 1 101 ? -4.127 -10.869 -1.138 1.00 95.56 101 GLY A C 1
ATOM 776 O O . GLY A 1 101 ? -3.740 -11.276 -2.237 1.00 95.56 101 GLY A O 1
ATOM 777 N N . ASP A 1 102 ? -3.338 -10.869 -0.064 1.00 93.31 102 ASP A N 1
ATOM 778 C CA . ASP A 1 102 ? -1.911 -11.204 -0.126 1.00 93.31 102 ASP A CA 1
ATOM 779 C C . ASP A 1 102 ? -1.661 -12.660 -0.540 1.00 93.31 102 ASP A C 1
ATOM 781 O O . ASP A 1 102 ? -0.710 -12.934 -1.265 1.00 93.31 102 ASP A O 1
ATOM 785 N N . ALA A 1 103 ? -2.539 -13.600 -0.177 1.00 94.25 103 ALA A N 1
ATOM 786 C CA . ALA A 1 103 ? -2.413 -14.995 -0.608 1.00 94.25 103 ALA A CA 1
ATOM 787 C C . ALA A 1 103 ? -2.491 -15.145 -2.141 1.00 94.25 103 ALA A C 1
ATOM 789 O O . ALA A 1 103 ? -1.707 -15.892 -2.734 1.00 94.25 103 ALA A O 1
ATOM 790 N N . ALA A 1 104 ? -3.394 -14.403 -2.792 1.00 95.75 104 ALA A N 1
ATOM 791 C CA . ALA A 1 104 ? -3.534 -14.404 -4.247 1.00 95.75 104 ALA A CA 1
ATOM 792 C C . ALA A 1 104 ? -2.320 -13.751 -4.925 1.00 95.75 104 ALA A C 1
ATOM 794 O O . ALA A 1 104 ? -1.796 -14.287 -5.905 1.00 95.75 104 ALA A O 1
ATOM 795 N N . TYR A 1 105 ? -1.814 -12.649 -4.362 1.00 94.50 105 TYR A N 1
ATOM 796 C CA . TYR A 1 105 ? -0.559 -12.041 -4.803 1.00 94.50 105 TYR A CA 1
ATOM 797 C C . TYR A 1 105 ? 0.624 -13.011 -4.686 1.00 94.50 105 TYR A C 1
ATOM 799 O O . TYR A 1 105 ? 1.356 -13.207 -5.654 1.00 94.50 105 TYR A O 1
ATOM 807 N N . GLN A 1 106 ? 0.784 -13.687 -3.545 1.00 92.56 106 GLN A N 1
ATOM 808 C CA . GLN A 1 106 ? 1.870 -14.646 -3.325 1.00 92.56 106 GLN A CA 1
ATOM 809 C C . GLN A 1 106 ? 1.806 -15.830 -4.297 1.00 92.56 106 GLN A C 1
ATOM 811 O O . GLN A 1 106 ? 2.843 -16.298 -4.767 1.00 92.56 106 GLN A O 1
ATOM 816 N N . ALA A 1 107 ? 0.606 -16.301 -4.650 1.00 94.81 107 ALA A N 1
ATOM 817 C CA . ALA A 1 107 ? 0.443 -17.325 -5.680 1.00 94.81 107 ALA A CA 1
ATOM 818 C C . ALA A 1 107 ? 0.940 -16.837 -7.055 1.00 94.81 107 ALA A C 1
ATOM 820 O O . ALA A 1 107 ? 1.654 -17.565 -7.748 1.00 94.81 107 ALA A O 1
ATOM 821 N N . GLN A 1 108 ? 0.626 -15.592 -7.429 1.00 94.25 108 GLN A N 1
ATOM 822 C CA . GLN A 1 108 ? 1.118 -14.993 -8.673 1.00 94.25 108 GLN A CA 1
ATOM 823 C C . GLN A 1 108 ? 2.632 -14.761 -8.651 1.00 94.25 108 GLN A C 1
ATOM 825 O O . GLN A 1 108 ? 3.304 -15.066 -9.637 1.00 94.25 108 GLN A O 1
ATOM 830 N N . PHE A 1 109 ? 3.172 -14.284 -7.529 1.00 88.38 109 PHE A N 1
ATOM 831 C CA . PHE A 1 109 ? 4.603 -14.057 -7.346 1.00 88.38 109 PHE A CA 1
ATOM 832 C C . PHE A 1 109 ? 5.404 -15.362 -7.437 1.00 88.38 109 PHE A C 1
ATOM 834 O O . PHE A 1 109 ? 6.416 -15.405 -8.125 1.00 88.38 109 PHE A O 1
ATOM 841 N N . LYS A 1 110 ? 4.922 -16.457 -6.830 1.00 91.88 110 LYS A N 1
ATOM 842 C CA . LYS A 1 110 ? 5.549 -17.788 -6.950 1.00 91.88 110 LYS A CA 1
ATOM 843 C C . LYS A 1 110 ? 5.567 -18.309 -8.389 1.00 91.88 110 LYS A C 1
ATOM 845 O O . LYS A 1 110 ? 6.519 -18.980 -8.770 1.00 91.88 110 LYS A O 1
ATOM 850 N N . LYS A 1 111 ? 4.524 -18.013 -9.174 1.00 91.69 111 LYS A N 1
ATOM 851 C CA . LYS A 1 111 ? 4.422 -18.412 -10.587 1.00 91.69 111 LYS A CA 1
ATOM 852 C C . LYS A 1 111 ? 5.379 -17.595 -11.466 1.00 91.69 111 LYS A C 1
ATOM 854 O O . LYS A 1 111 ? 6.084 -18.168 -12.286 1.00 91.69 111 LYS A O 1
ATOM 859 N N . TYR A 1 112 ? 5.405 -16.271 -11.280 1.00 88.56 112 TYR A N 1
ATOM 860 C CA . TYR A 1 112 ? 6.245 -15.335 -12.035 1.00 88.56 112 TYR A CA 1
ATOM 861 C C . TYR A 1 112 ? 6.669 -14.140 -11.158 1.00 88.56 112 TYR A C 1
ATOM 863 O O . TYR A 1 112 ? 5.952 -13.133 -11.108 1.00 88.56 112 TYR A O 1
ATOM 871 N N . PRO A 1 113 ? 7.850 -14.185 -10.514 1.00 84.31 113 PRO A N 1
ATOM 872 C CA . PRO A 1 113 ? 8.326 -13.085 -9.670 1.00 84.31 113 PRO A CA 1
ATOM 873 C C . PRO A 1 113 ? 8.491 -11.767 -10.442 1.00 84.31 113 PRO A C 1
ATOM 875 O O . PRO A 1 113 ? 8.150 -10.698 -9.944 1.00 84.31 113 PRO A O 1
ATOM 878 N N . GLY A 1 114 ? 8.956 -11.852 -11.693 1.00 87.62 114 GLY A N 1
ATOM 879 C CA . GLY A 1 114 ? 9.127 -10.717 -12.604 1.00 87.62 114 GLY A CA 1
ATOM 880 C C . GLY A 1 114 ? 7.838 -10.334 -13.332 1.00 87.62 114 GLY A C 1
ATOM 881 O O . GLY A 1 114 ? 7.802 -10.363 -14.562 1.00 87.62 114 GLY A O 1
ATOM 882 N N . THR A 1 115 ? 6.767 -10.020 -12.600 1.00 88.88 115 THR A N 1
ATOM 883 C CA . THR A 1 115 ? 5.489 -9.594 -13.196 1.00 88.88 115 THR A CA 1
ATOM 884 C C . THR A 1 115 ? 5.281 -8.091 -13.069 1.00 88.88 115 THR A C 1
ATOM 886 O O . THR A 1 115 ? 5.305 -7.548 -11.969 1.00 88.88 115 THR A O 1
ATOM 889 N N . TYR A 1 116 ? 5.011 -7.431 -14.192 1.00 90.38 116 TYR A N 1
ATOM 890 C CA . TYR A 1 116 ? 4.533 -6.058 -14.239 1.00 90.38 116 TYR A CA 1
ATOM 891 C C . TYR A 1 116 ? 3.004 -6.074 -14.245 1.00 90.38 116 TYR A C 1
ATOM 893 O O . TYR A 1 116 ? 2.394 -6.549 -15.203 1.00 90.38 116 TYR A O 1
ATOM 901 N N . TYR A 1 117 ? 2.378 -5.599 -13.171 1.00 92.19 117 TYR A N 1
ATOM 902 C CA . TYR A 1 117 ? 0.921 -5.613 -13.038 1.00 92.19 117 TYR A CA 1
ATOM 903 C C . TYR A 1 117 ? 0.300 -4.330 -13.582 1.00 92.19 117 TYR A C 1
ATOM 905 O O . TYR A 1 117 ? 0.750 -3.226 -13.280 1.00 92.19 117 TYR A O 1
ATOM 913 N N . LEU A 1 118 ? -0.776 -4.484 -14.348 1.00 92.12 118 LEU A N 1
ATOM 914 C CA . LEU A 1 118 ? -1.584 -3.394 -14.874 1.00 92.12 118 LEU A CA 1
ATOM 915 C C . LEU A 1 118 ? -3.032 -3.570 -14.419 1.00 92.12 118 LEU A C 1
ATOM 917 O O . LEU A 1 118 ? -3.574 -4.670 -14.451 1.00 92.12 118 LEU A O 1
ATOM 921 N N . SER A 1 119 ? -3.677 -2.469 -14.051 1.00 92.00 119 SER A N 1
ATOM 922 C CA . SER A 1 119 ? -5.125 -2.385 -13.851 1.00 92.00 119 SER A CA 1
ATOM 923 C C . SER A 1 119 ? -5.689 -1.236 -14.686 1.00 92.00 119 SER A C 1
ATOM 925 O O . SER A 1 119 ? -4.936 -0.392 -15.183 1.00 92.00 119 SER A O 1
ATOM 927 N N . ALA A 1 120 ? -7.012 -1.180 -14.847 1.00 90.81 120 ALA A N 1
ATOM 928 C CA . ALA A 1 120 ? -7.658 -0.090 -15.578 1.00 90.81 120 ALA A CA 1
ATOM 929 C C . ALA A 1 120 ? -7.322 1.283 -14.966 1.00 90.81 120 ALA A C 1
ATOM 931 O O . ALA A 1 120 ? -6.888 2.181 -15.683 1.00 90.81 120 ALA A O 1
ATOM 932 N N . GLY A 1 121 ? -7.431 1.420 -13.639 1.00 88.88 121 GLY A N 1
ATOM 933 C CA . GLY A 1 121 ? -7.101 2.670 -12.952 1.00 88.88 121 GLY A CA 1
ATOM 934 C C . GLY A 1 121 ? -5.612 3.024 -13.016 1.00 88.88 121 GLY A C 1
ATOM 935 O O . GLY A 1 121 ? -5.265 4.193 -13.146 1.00 88.88 121 GLY A O 1
ATOM 936 N N . TRP A 1 122 ? -4.707 2.037 -13.029 1.00 89.31 122 TRP A N 1
ATOM 937 C CA . TRP A 1 122 ? -3.292 2.312 -13.302 1.00 89.31 122 TRP A CA 1
ATOM 938 C C . TRP A 1 122 ? -3.084 2.858 -14.722 1.00 89.31 122 TRP A C 1
ATOM 940 O O . TRP A 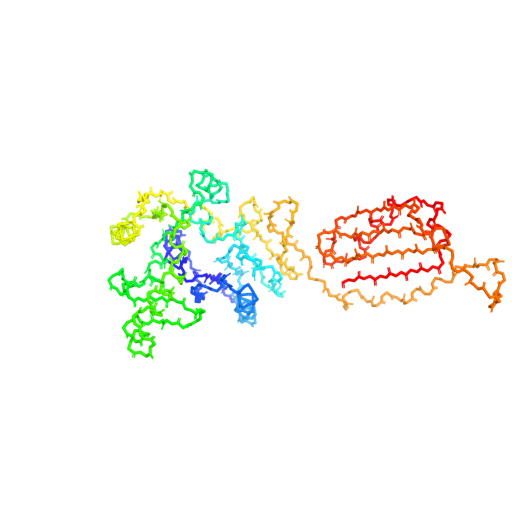1 122 ? -2.319 3.799 -14.923 1.00 89.31 122 TRP A O 1
ATOM 950 N N . CYS A 1 123 ? -3.795 2.309 -15.709 1.00 85.06 123 CYS A N 1
ATOM 951 C CA . CYS A 1 123 ? -3.705 2.787 -17.084 1.00 85.06 123 CYS A CA 1
ATOM 952 C C . CYS A 1 123 ? -4.282 4.200 -17.268 1.00 85.06 123 CYS A C 1
ATOM 954 O O . CYS A 1 123 ? -3.790 4.950 -18.105 1.00 85.06 123 CYS A O 1
ATOM 956 N N . GLU A 1 124 ? -5.298 4.575 -16.494 1.00 84.38 124 GLU A N 1
ATOM 957 C CA . GLU A 1 124 ? -5.875 5.925 -16.502 1.00 84.38 124 GLU A CA 1
ATOM 958 C C . GLU A 1 124 ? -4.935 6.960 -15.869 1.00 84.38 124 GLU A C 1
ATOM 960 O O . GLU A 1 124 ? -4.779 8.053 -16.406 1.00 84.38 124 GLU A O 1
ATOM 965 N N . GLU A 1 125 ? -4.273 6.598 -14.768 1.00 79.12 125 GLU A N 1
ATOM 966 C CA . GLU A 1 125 ? -3.476 7.533 -13.964 1.00 79.12 125 GLU A CA 1
ATOM 967 C C . GLU A 1 125 ? -1.994 7.606 -14.359 1.00 79.12 125 GLU A C 1
ATOM 969 O O . GLU A 1 125 ? -1.335 8.624 -14.139 1.00 79.12 125 GLU A O 1
ATOM 974 N N . LYS A 1 126 ? -1.422 6.512 -14.878 1.00 64.38 126 LYS A N 1
ATOM 975 C CA . LYS A 1 126 ? 0.038 6.357 -15.028 1.00 64.38 126 LYS A CA 1
ATOM 976 C C . LYS A 1 126 ? 0.501 5.904 -16.402 1.00 64.38 126 LYS A C 1
ATOM 978 O O . LYS A 1 126 ? 1.695 6.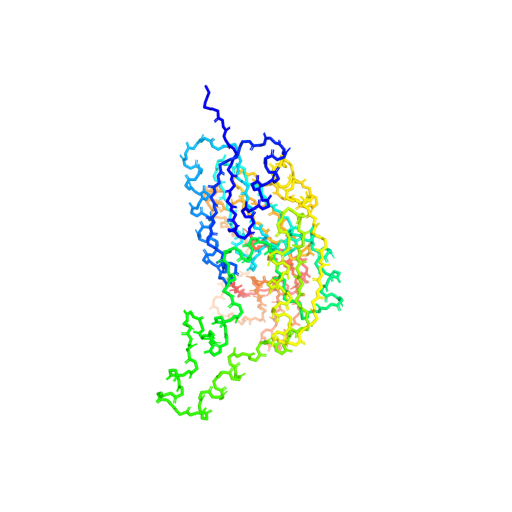012 -16.693 1.00 64.38 126 LYS A O 1
ATOM 983 N N . ALA A 1 127 ? -0.374 5.384 -17.259 1.00 58.66 127 ALA A N 1
ATOM 984 C CA . ALA A 1 127 ? 0.101 4.849 -18.524 1.00 58.66 127 ALA A CA 1
ATOM 985 C C . ALA A 1 127 ? 0.292 5.939 -19.585 1.00 58.66 127 ALA A C 1
ATOM 987 O O . ALA A 1 127 ? -0.645 6.411 -20.224 1.00 58.66 127 ALA A O 1
ATOM 988 N N . GLU A 1 128 ? 1.556 6.264 -19.853 1.00 56.41 128 GLU A N 1
ATOM 989 C CA . GLU A 1 128 ? 1.939 6.854 -21.135 1.00 56.41 128 GLU A CA 1
ATOM 990 C C . GLU A 1 128 ? 1.836 5.794 -22.252 1.00 56.41 128 GLU A C 1
ATOM 992 O O . GLU A 1 128 ? 2.295 4.662 -22.030 1.00 56.41 128 GLU A O 1
ATOM 997 N N . PRO A 1 129 ? 1.293 6.138 -23.442 1.00 54.12 129 PRO A N 1
ATOM 998 C CA . PRO A 1 129 ? 1.261 5.250 -24.603 1.00 54.12 129 PRO A CA 1
ATOM 999 C C . PRO A 1 129 ? 2.643 4.668 -24.906 1.00 54.12 129 PRO A C 1
ATOM 1001 O O . PRO A 1 129 ? 3.636 5.396 -24.863 1.00 54.12 129 PRO A O 1
ATOM 1004 N N . VAL A 1 130 ? 2.710 3.385 -25.270 1.00 52.34 130 VAL A N 1
ATOM 1005 C CA . VAL A 1 130 ? 3.973 2.685 -25.579 1.00 52.34 130 VAL A CA 1
ATOM 1006 C C . VAL A 1 130 ? 4.780 3.423 -26.658 1.00 52.34 130 VAL A C 1
ATOM 1008 O O . VAL A 1 130 ? 5.992 3.584 -26.528 1.00 52.34 130 VAL A O 1
ATOM 1011 N N . SER A 1 131 ? 4.104 4.019 -27.647 1.00 50.06 131 SER A N 1
ATOM 1012 C CA . SER A 1 131 ? 4.723 4.848 -28.692 1.00 50.06 131 SER A CA 1
ATOM 1013 C C . SER A 1 131 ? 5.475 6.079 -28.169 1.00 50.06 131 SER A C 1
ATOM 1015 O O . SER A 1 131 ? 6.432 6.517 -28.801 1.00 50.06 131 SER A O 1
ATOM 1017 N N . ARG A 1 132 ? 5.087 6.625 -27.008 1.00 54.25 132 ARG A N 1
ATOM 1018 C CA . ARG A 1 132 ? 5.784 7.743 -26.352 1.00 54.25 132 ARG A CA 1
ATOM 1019 C C . ARG A 1 132 ? 6.942 7.289 -25.461 1.00 54.25 132 ARG A C 1
ATOM 1021 O O . ARG A 1 132 ? 7.722 8.136 -25.047 1.00 54.25 132 ARG A O 1
ATOM 1028 N N . ARG A 1 133 ? 7.072 5.988 -25.168 1.00 58.38 133 ARG A N 1
ATOM 1029 C CA . ARG A 1 133 ? 8.152 5.436 -24.327 1.00 58.38 133 ARG A CA 1
ATOM 1030 C C . ARG A 1 133 ? 9.426 5.130 -25.116 1.00 58.38 133 ARG A C 1
ATOM 1032 O O . ARG A 1 133 ? 10.509 5.142 -24.535 1.00 58.38 133 ARG A O 1
ATOM 1039 N N . ARG A 1 134 ? 9.325 4.889 -26.429 1.00 63.25 134 ARG A N 1
ATOM 1040 C CA . ARG A 1 134 ? 10.501 4.687 -27.290 1.00 63.25 134 ARG A CA 1
ATOM 1041 C C . ARG A 1 134 ? 11.396 5.924 -27.270 1.00 63.25 134 ARG A C 1
ATOM 1043 O O . ARG A 1 134 ? 10.937 7.040 -27.493 1.00 63.25 134 ARG A O 1
ATOM 1050 N N . GLY A 1 135 ? 12.679 5.715 -26.980 1.00 71.31 135 GLY A N 1
ATOM 1051 C CA . GLY A 1 135 ? 13.650 6.802 -26.862 1.00 71.31 135 GLY A CA 1
ATOM 1052 C C . GLY A 1 135 ? 13.452 7.683 -25.626 1.00 71.31 135 GLY A C 1
ATOM 1053 O O . GLY A 1 135 ? 13.980 8.790 -25.602 1.00 71.31 135 GLY A O 1
ATOM 1054 N N . ARG A 1 136 ? 12.723 7.228 -24.596 1.00 80.62 136 ARG A N 1
ATOM 1055 C CA . ARG A 1 136 ? 12.632 7.906 -23.295 1.00 80.62 136 ARG A CA 1
ATOM 1056 C C . ARG A 1 136 ? 13.090 7.006 -22.149 1.00 80.62 136 ARG A C 1
ATOM 1058 O O . ARG A 1 136 ? 12.925 5.791 -22.199 1.00 80.62 136 ARG A O 1
ATOM 1065 N N . ALA A 1 137 ? 13.686 7.608 -21.126 1.00 80.25 137 ALA A N 1
ATOM 1066 C CA . ALA A 1 137 ? 14.114 6.918 -19.911 1.00 80.25 137 ALA A CA 1
ATOM 1067 C C . ALA A 1 137 ? 13.953 7.841 -18.701 1.00 80.25 137 ALA A C 1
ATOM 1069 O O . ALA A 1 137 ? 14.159 9.048 -18.810 1.00 80.25 137 ALA A O 1
ATOM 1070 N N . TRP A 1 138 ? 13.583 7.290 -17.548 1.00 74.88 138 TRP A N 1
ATOM 1071 C CA . TRP A 1 138 ? 13.469 8.061 -16.310 1.00 74.88 138 TRP A CA 1
ATOM 1072 C C . TRP A 1 138 ? 14.786 8.027 -15.531 1.00 74.88 138 TRP A C 1
ATOM 1074 O O . TRP A 1 138 ? 15.376 6.967 -15.343 1.00 74.88 138 TRP A O 1
ATOM 1084 N N . PHE A 1 139 ? 15.228 9.192 -15.060 1.00 78.69 139 PHE A N 1
ATOM 1085 C CA . PHE A 1 139 ? 16.332 9.361 -14.121 1.00 78.69 139 PHE A CA 1
ATOM 1086 C C . PHE A 1 139 ? 15.817 10.137 -12.905 1.00 78.69 139 PHE A C 1
ATOM 1088 O O . PHE A 1 139 ? 15.661 11.361 -12.942 1.00 78.69 139 PHE A O 1
ATOM 1095 N N . GLY A 1 140 ? 15.480 9.408 -11.838 1.00 73.75 140 GLY A N 1
ATOM 1096 C CA . GLY A 1 140 ? 14.759 9.974 -10.699 1.00 73.75 140 GLY A CA 1
ATOM 1097 C C . GLY A 1 140 ? 13.414 10.559 -11.139 1.00 73.75 140 GLY A C 1
ATOM 1098 O O . GLY A 1 140 ? 12.590 9.865 -11.726 1.00 73.75 140 GLY A O 1
ATOM 1099 N N . ASN A 1 141 ? 13.208 11.854 -10.896 1.00 71.06 141 ASN A N 1
ATOM 1100 C CA . ASN A 1 141 ? 11.999 12.592 -11.279 1.00 71.06 141 ASN A CA 1
ATOM 1101 C C . ASN A 1 141 ? 12.085 13.274 -12.660 1.00 71.06 141 ASN A C 1
ATOM 1103 O O . ASN A 1 141 ? 11.179 14.024 -13.023 1.00 71.06 141 ASN A O 1
ATOM 1107 N N . ARG A 1 142 ? 13.167 13.062 -13.420 1.00 77.88 142 ARG A N 1
ATOM 1108 C CA . ARG A 1 142 ? 13.367 13.664 -14.744 1.00 77.88 142 ARG A CA 1
ATOM 1109 C C . ARG A 1 142 ? 13.213 12.614 -15.833 1.00 77.88 142 ARG A C 1
ATOM 1111 O O . ARG A 1 142 ? 13.788 11.533 -15.747 1.00 77.88 142 ARG A O 1
ATOM 1118 N N . GLN A 1 143 ? 12.486 12.965 -16.888 1.00 82.75 143 GLN A N 1
ATOM 1119 C CA . GLN A 1 143 ? 12.399 12.153 -18.095 1.00 82.75 143 GLN A CA 1
ATOM 1120 C C . GLN A 1 143 ? 13.450 12.638 -19.098 1.00 82.75 143 GLN A C 1
ATOM 1122 O O . GLN A 1 143 ? 13.496 13.819 -19.438 1.00 82.75 143 GLN A O 1
ATOM 1127 N N . LEU A 1 144 ? 14.313 11.730 -19.542 1.00 86.44 144 LEU A N 1
ATOM 1128 C CA . LEU A 1 144 ? 15.319 11.971 -20.570 1.00 86.44 144 LEU A CA 1
ATOM 1129 C C . LEU A 1 144 ? 14.788 11.522 -21.929 1.00 86.44 144 LEU A C 1
ATOM 1131 O O . LEU A 1 144 ? 14.082 10.515 -22.021 1.00 86.44 144 LEU A O 1
ATOM 1135 N N . VAL A 1 145 ? 15.174 12.241 -22.982 1.00 90.12 145 VAL A N 1
ATOM 1136 C CA . VAL A 1 145 ? 14.909 11.886 -24.380 1.00 90.12 145 VAL A CA 1
ATOM 1137 C C . VAL A 1 145 ? 16.230 11.495 -25.036 1.00 90.12 145 VAL A C 1
ATOM 1139 O O . VAL A 1 145 ? 17.232 12.191 -24.899 1.00 90.12 145 VAL A O 1
ATOM 1142 N N . TYR A 1 146 ? 16.243 10.359 -25.729 1.00 88.19 146 TYR A N 1
ATOM 1143 C CA . TYR A 1 146 ? 17.449 9.752 -26.286 1.00 88.19 146 TYR A CA 1
ATOM 1144 C C . TYR A 1 146 ? 18.151 10.692 -27.261 1.00 88.19 146 TYR A C 1
ATOM 1146 O O . TYR A 1 146 ? 19.361 10.874 -27.164 1.00 88.19 146 TYR A O 1
ATOM 1154 N N . GLU A 1 147 ? 17.390 11.333 -28.151 1.00 90.69 147 GLU A N 1
ATOM 1155 C CA . GLU A 1 147 ? 17.949 12.278 -29.120 1.00 90.69 147 GLU A CA 1
ATOM 1156 C C . GLU A 1 147 ? 18.590 13.493 -28.439 1.00 90.69 147 GLU A C 1
ATOM 1158 O O . GLU A 1 147 ? 19.658 13.919 -28.865 1.00 90.69 147 GLU A O 1
ATOM 1163 N N . ASP A 1 148 ? 18.035 13.989 -27.331 1.00 91.81 148 ASP A N 1
ATOM 1164 C CA . ASP A 1 148 ? 18.631 15.108 -26.588 1.00 91.81 148 ASP A CA 1
ATOM 1165 C C . ASP A 1 148 ? 19.979 14.707 -25.972 1.00 91.81 148 ASP A C 1
ATOM 1167 O O . ASP A 1 148 ? 20.971 15.427 -26.101 1.00 91.81 148 ASP A O 1
ATOM 1171 N N . VAL A 1 149 ? 20.047 13.521 -25.356 1.00 91.00 149 VAL A N 1
ATOM 1172 C CA . VAL A 1 149 ? 21.293 12.995 -24.770 1.00 91.00 149 VAL A CA 1
ATOM 1173 C C . VAL A 1 149 ? 22.323 12.697 -25.860 1.00 91.00 149 VAL A C 1
ATOM 1175 O O . VAL A 1 149 ? 23.501 13.009 -25.696 1.00 91.00 149 VAL A O 1
ATOM 1178 N N . LYS A 1 150 ? 21.890 12.144 -26.995 1.00 93.88 150 LYS A N 1
ATOM 1179 C CA . LYS A 1 150 ? 22.748 11.870 -28.153 1.00 93.88 150 LYS A CA 1
ATOM 1180 C C . LYS A 1 150 ? 23.306 13.156 -28.756 1.00 93.88 150 LYS A C 1
ATOM 1182 O O . LYS A 1 150 ? 24.489 13.187 -29.086 1.00 93.88 150 LYS A O 1
ATOM 1187 N N . ASN A 1 151 ? 22.493 14.204 -28.871 1.00 94.44 151 ASN A N 1
ATOM 1188 C CA . ASN A 1 151 ? 22.919 15.498 -29.401 1.00 94.44 151 ASN A CA 1
ATOM 1189 C C . ASN A 1 151 ? 23.893 16.213 -28.452 1.00 94.44 151 ASN A C 1
ATOM 1191 O O . ASN A 1 151 ? 24.854 16.818 -28.917 1.00 94.44 151 ASN A O 1
ATOM 1195 N N . ALA A 1 152 ? 23.681 16.117 -27.136 1.00 94.31 152 ALA A N 1
ATOM 1196 C CA . ALA A 1 152 ? 24.526 16.781 -26.141 1.00 94.31 152 ALA A CA 1
ATOM 1197 C C . ALA A 1 152 ? 25.825 16.020 -25.811 1.00 94.31 152 ALA A C 1
ATOM 1199 O O . ALA A 1 152 ? 26.849 16.641 -25.533 1.00 94.31 152 ALA A O 1
ATOM 1200 N N . HIS A 1 153 ? 25.793 14.683 -25.817 1.00 93.00 153 HIS A N 1
ATOM 1201 C CA . HIS A 1 153 ? 26.867 13.840 -25.269 1.00 93.00 153 HIS A CA 1
ATOM 1202 C C . HIS A 1 153 ? 27.367 12.751 -26.230 1.00 93.00 153 HIS A C 1
ATOM 1204 O O . HIS A 1 153 ? 28.251 11.968 -25.884 1.00 93.00 153 HIS A O 1
ATOM 1210 N N . GLY A 1 154 ? 26.834 12.703 -27.451 1.00 94.38 154 GLY A N 1
ATOM 1211 C CA . GLY A 1 154 ? 27.205 11.726 -28.465 1.00 94.38 154 GLY A CA 1
ATOM 1212 C C . GLY A 1 154 ? 26.469 10.391 -28.330 1.00 94.38 154 GLY A C 1
ATOM 1213 O O . GLY A 1 154 ? 25.934 10.019 -27.283 1.00 94.38 154 GLY A O 1
ATOM 1214 N N . ARG A 1 155 ? 26.460 9.634 -29.433 1.00 93.56 155 ARG A N 1
ATOM 1215 C CA . ARG A 1 155 ? 25.710 8.375 -29.558 1.00 93.56 155 ARG A CA 1
ATOM 1216 C C . ARG A 1 155 ? 26.113 7.324 -28.523 1.00 93.56 155 ARG A C 1
ATOM 1218 O O . ARG A 1 155 ? 25.239 6.726 -27.913 1.00 93.56 155 ARG A O 1
ATOM 1225 N N . ALA A 1 156 ? 27.412 7.131 -28.293 1.00 94.38 156 ALA A N 1
ATOM 1226 C CA . ALA A 1 156 ? 27.893 6.111 -27.360 1.00 94.38 156 ALA A CA 1
ATOM 1227 C C . ALA A 1 156 ? 27.421 6.364 -25.914 1.00 94.38 156 ALA A C 1
ATOM 1229 O O . ALA A 1 156 ? 26.993 5.431 -25.236 1.00 94.38 156 ALA A O 1
ATOM 1230 N N . ALA A 1 157 ? 27.442 7.623 -25.459 1.00 91.06 157 ALA A N 1
ATOM 1231 C CA . ALA A 1 157 ? 26.958 7.997 -24.131 1.00 91.06 157 ALA A CA 1
ATOM 1232 C C . ALA A 1 157 ? 25.436 7.815 -24.005 1.00 91.06 157 ALA A C 1
ATOM 1234 O O . ALA A 1 157 ? 24.958 7.292 -22.995 1.00 91.06 157 ALA A O 1
ATOM 1235 N N . ALA A 1 158 ? 24.682 8.202 -25.041 1.00 90.12 158 ALA A N 1
ATOM 1236 C CA . ALA A 1 158 ? 23.237 7.998 -25.097 1.00 90.12 158 ALA A CA 1
ATOM 1237 C C . ALA A 1 158 ? 22.865 6.508 -25.069 1.00 90.12 158 ALA A C 1
ATOM 1239 O O . ALA A 1 158 ? 22.028 6.110 -24.260 1.00 90.12 158 ALA A O 1
ATOM 1240 N N . ASP A 1 159 ? 23.537 5.680 -25.875 1.00 90.81 159 ASP A N 1
ATOM 1241 C CA . ASP A 1 159 ? 23.338 4.228 -25.906 1.00 90.81 159 ASP A CA 1
ATOM 1242 C C . ASP A 1 159 ? 23.573 3.602 -24.526 1.00 90.81 159 ASP A C 1
ATOM 1244 O O . ASP A 1 159 ? 22.716 2.875 -24.023 1.00 90.81 159 ASP A O 1
ATOM 1248 N N . GLN A 1 160 ? 24.693 3.928 -23.872 1.00 90.94 160 GLN A N 1
ATOM 1249 C CA . GLN A 1 160 ? 25.013 3.399 -22.542 1.00 90.94 160 GLN A CA 1
ATOM 1250 C C . GLN A 1 160 ? 24.030 3.871 -21.468 1.00 90.94 160 GLN A C 1
ATOM 1252 O O . GLN A 1 160 ? 23.569 3.067 -20.657 1.00 90.94 160 GLN A O 1
ATOM 1257 N N . THR A 1 161 ? 23.668 5.155 -21.479 1.00 89.81 161 THR A N 1
ATOM 1258 C CA . THR A 1 161 ? 22.738 5.728 -20.496 1.00 89.81 161 THR A CA 1
ATOM 1259 C C . THR A 1 161 ? 21.362 5.095 -20.622 1.00 89.81 161 THR A C 1
ATOM 1261 O O . THR A 1 161 ? 20.788 4.667 -19.624 1.00 89.81 161 THR A O 1
ATOM 1264 N N . PHE A 1 162 ? 20.837 4.965 -21.839 1.00 90.00 162 PHE A N 1
ATOM 1265 C CA . PHE A 1 162 ? 19.525 4.358 -22.045 1.00 90.00 162 PHE A CA 1
ATOM 1266 C C . PHE A 1 162 ? 19.539 2.851 -21.799 1.00 90.00 162 PHE A C 1
ATOM 1268 O O . PHE A 1 162 ? 18.574 2.338 -21.237 1.00 90.00 162 PHE A O 1
ATOM 1275 N N . ALA A 1 163 ? 20.625 2.148 -22.136 1.00 86.00 163 ALA A N 1
ATOM 1276 C CA . ALA A 1 163 ? 20.784 0.738 -21.784 1.00 86.00 163 ALA A CA 1
ATOM 1277 C C . ALA A 1 163 ? 20.792 0.522 -20.261 1.00 86.00 163 ALA A C 1
ATOM 1279 O O . ALA A 1 163 ? 20.182 -0.430 -19.772 1.00 86.00 163 ALA A O 1
ATOM 1280 N N . PHE A 1 164 ? 21.440 1.417 -19.508 1.00 87.81 164 PHE A N 1
ATOM 1281 C CA . PHE A 1 164 ? 21.459 1.378 -18.047 1.00 87.81 164 PHE A CA 1
ATOM 1282 C C . PHE A 1 164 ? 20.088 1.715 -17.446 1.00 87.81 164 PHE A C 1
ATOM 1284 O O . PHE A 1 164 ? 19.538 0.916 -16.687 1.00 87.81 164 PHE A O 1
ATOM 1291 N N . LEU A 1 165 ? 19.496 2.853 -17.825 1.00 84.56 165 LEU A N 1
ATOM 1292 C CA . LEU A 1 165 ? 18.230 3.330 -17.254 1.00 84.56 165 LEU A CA 1
ATOM 1293 C C . LEU A 1 165 ? 17.030 2.448 -17.611 1.00 84.56 165 LEU A C 1
ATOM 1295 O O . LEU A 1 165 ? 16.060 2.426 -16.864 1.00 84.56 165 LEU A O 1
ATOM 1299 N N . ASN A 1 166 ? 17.093 1.694 -18.712 1.00 83.56 166 ASN A N 1
ATOM 1300 C CA . ASN A 1 166 ? 16.059 0.727 -19.093 1.00 83.56 166 ASN A CA 1
ATOM 1301 C C . ASN A 1 166 ? 16.396 -0.722 -18.706 1.00 83.56 166 ASN A C 1
ATOM 1303 O O . ASN A 1 166 ? 15.633 -1.632 -19.025 1.00 83.56 166 ASN A O 1
ATOM 1307 N N . SER A 1 167 ? 17.496 -0.963 -17.983 1.00 83.38 167 SER A N 1
ATOM 1308 C CA . SER A 1 167 ? 17.908 -2.317 -17.576 1.00 83.38 167 SER A CA 1
ATOM 1309 C C . SER A 1 167 ? 16.877 -3.035 -16.701 1.00 83.38 167 SER A C 1
ATOM 1311 O O . SER A 1 167 ? 16.802 -4.263 -16.745 1.00 83.38 167 SER A O 1
ATOM 1313 N N . TRP A 1 168 ? 16.028 -2.286 -15.984 1.00 78.62 168 TRP A N 1
ATOM 1314 C CA . TRP A 1 168 ? 14.921 -2.824 -15.189 1.00 78.62 168 TRP A CA 1
ATOM 1315 C C . TRP A 1 168 ? 13.999 -3.733 -16.005 1.00 78.62 168 TRP A C 1
ATOM 1317 O O . TRP A 1 168 ? 13.463 -4.688 -15.452 1.00 78.62 168 TRP A O 1
ATOM 1327 N N . GLN A 1 169 ? 13.856 -3.484 -17.312 1.00 81.81 169 GLN A N 1
ATOM 1328 C CA . GLN A 1 169 ? 12.978 -4.256 -18.191 1.00 81.81 169 GLN A CA 1
ATOM 1329 C C . GLN A 1 169 ? 13.379 -5.735 -18.261 1.00 81.81 169 GLN A C 1
ATOM 1331 O O . GLN A 1 169 ? 12.529 -6.603 -18.420 1.00 81.81 169 GLN A O 1
ATOM 1336 N N . LYS A 1 170 ? 14.670 -6.035 -18.072 1.00 83.62 170 LYS A N 1
ATOM 1337 C CA . LYS A 1 170 ? 15.211 -7.403 -18.085 1.00 83.62 170 LYS A CA 1
ATOM 1338 C C . LYS A 1 170 ? 14.821 -8.215 -16.848 1.00 83.62 170 LYS A C 1
ATOM 1340 O O . LYS A 1 170 ? 14.920 -9.436 -16.869 1.00 83.62 170 LYS A O 1
ATOM 1345 N N . ASN A 1 171 ? 14.395 -7.545 -15.777 1.00 84.62 171 ASN A N 1
ATOM 1346 C CA . ASN A 1 171 ? 13.966 -8.197 -14.539 1.00 84.62 171 ASN A CA 1
ATOM 1347 C C . ASN A 1 171 ? 12.500 -8.651 -14.603 1.00 84.62 171 ASN A C 1
ATOM 1349 O O . ASN A 1 171 ? 12.036 -9.371 -13.718 1.00 84.62 171 ASN A O 1
ATOM 1353 N N . TYR A 1 172 ? 11.775 -8.237 -15.642 1.00 87.31 172 TYR A N 1
ATOM 1354 C CA . TYR A 1 172 ? 10.396 -8.624 -15.885 1.00 87.31 172 TYR A CA 1
ATOM 1355 C C . TYR A 1 172 ? 10.326 -9.654 -17.011 1.00 87.31 172 TYR A C 1
ATOM 1357 O O . TYR A 1 172 ? 11.132 -9.668 -17.936 1.00 87.31 172 TYR A O 1
ATOM 1365 N N . GLN A 1 173 ? 9.358 -10.551 -16.881 1.00 91.88 173 GLN A N 1
ATOM 1366 C CA . GLN A 1 173 ? 9.095 -11.661 -17.796 1.00 91.88 173 GLN A CA 1
ATOM 1367 C C . GLN A 1 173 ? 7.632 -11.678 -18.238 1.00 91.88 173 GLN A C 1
ATOM 1369 O O . GLN A 1 173 ? 7.300 -12.318 -19.234 1.00 91.88 173 GLN A O 1
ATOM 1374 N N . ARG A 1 174 ? 6.749 -11.001 -17.491 1.00 94.38 174 ARG A N 1
ATOM 1375 C CA . ARG A 1 174 ? 5.302 -11.032 -17.689 1.00 94.38 174 ARG A CA 1
ATOM 1376 C C . ARG A 1 174 ? 4.686 -9.646 -17.506 1.00 94.38 174 ARG A C 1
ATOM 1378 O O . ARG A 1 174 ? 4.914 -9.023 -16.473 1.00 94.38 174 ARG A O 1
ATOM 1385 N N . ALA A 1 175 ? 3.855 -9.206 -18.446 1.00 94.75 175 ALA A N 1
ATOM 1386 C CA . ALA A 1 175 ? 2.886 -8.132 -18.240 1.00 94.75 175 ALA A CA 1
ATOM 1387 C C . ALA A 1 175 ? 1.524 -8.759 -17.915 1.00 94.75 175 ALA A C 1
ATOM 1389 O O . ALA A 1 175 ? 0.948 -9.470 -18.741 1.00 94.75 175 ALA A O 1
ATOM 1390 N N . ALA A 1 176 ? 1.012 -8.518 -16.711 1.00 95.50 176 ALA A N 1
ATOM 1391 C CA . ALA A 1 176 ? -0.248 -9.085 -16.254 1.00 95.50 176 ALA A CA 1
ATOM 1392 C C . ALA A 1 176 ? -1.324 -8.004 -16.127 1.00 95.50 176 ALA A C 1
ATOM 1394 O O . ALA A 1 176 ? -1.206 -7.105 -15.294 1.00 95.50 176 ALA A O 1
ATOM 1395 N N . PHE A 1 177 ? -2.393 -8.110 -16.914 1.00 95.44 177 PHE A N 1
ATOM 1396 C CA . PHE A 1 177 ? -3.562 -7.246 -16.767 1.00 95.44 177 PHE A CA 1
ATOM 1397 C C . PHE A 1 177 ? -4.555 -7.866 -15.780 1.00 95.44 177 PHE A C 1
ATOM 1399 O O . PHE A 1 177 ? -5.097 -8.942 -16.038 1.00 95.44 177 PHE A O 1
ATOM 1406 N N . ILE A 1 178 ? -4.791 -7.187 -14.657 1.00 95.06 178 ILE A N 1
ATOM 1407 C CA . ILE A 1 178 ? -5.783 -7.577 -13.656 1.00 95.06 178 ILE A CA 1
ATOM 1408 C C . ILE A 1 178 ? -7.137 -7.011 -14.084 1.00 95.06 178 ILE A C 1
ATOM 1410 O O . ILE A 1 178 ? -7.435 -5.827 -13.912 1.00 95.06 178 ILE A O 1
ATOM 1414 N N . GLU A 1 179 ? -7.962 -7.879 -14.655 1.00 92.75 179 GLU A N 1
ATOM 1415 C CA . GLU A 1 179 ? -9.330 -7.579 -15.044 1.00 92.75 179 GLU A CA 1
ATOM 1416 C C . GLU A 1 179 ? -10.233 -7.680 -13.814 1.00 92.75 179 GLU A C 1
ATOM 1418 O O . GLU A 1 179 ? -10.703 -8.758 -13.449 1.00 92.75 179 GLU A O 1
ATOM 1423 N N . THR A 1 180 ? -10.488 -6.548 -13.164 1.00 86.31 180 THR A N 1
ATOM 1424 C CA . THR A 1 180 ? -11.474 -6.479 -12.082 1.00 86.31 180 THR A CA 1
ATOM 1425 C C . THR A 1 180 ? -12.908 -6.463 -12.616 1.00 86.31 180 THR A C 1
ATOM 1427 O O . THR A 1 180 ? -13.809 -6.867 -11.880 1.00 86.31 180 THR A O 1
ATOM 1430 N N . ARG A 1 181 ? -13.122 -6.060 -13.890 1.00 73.69 181 ARG A N 1
ATOM 1431 C CA . ARG A 1 181 ? -14.412 -6.064 -14.621 1.00 73.69 181 ARG A CA 1
ATOM 1432 C C . ARG A 1 181 ? -14.291 -6.046 -16.148 1.00 73.69 181 ARG A C 1
ATOM 1434 O O . ARG A 1 181 ? -13.300 -5.582 -16.700 1.00 73.69 181 ARG A O 1
ATOM 1441 N N . SER A 1 182 ? -15.390 -6.418 -16.810 1.00 58.88 182 SER A N 1
ATOM 1442 C CA . SER A 1 182 ? -15.517 -6.614 -18.262 1.00 58.88 182 SER A CA 1
ATOM 1443 C C . SER A 1 182 ? -15.850 -5.363 -19.097 1.00 58.88 182 SER A C 1
ATOM 1445 O O . SER A 1 182 ? -15.655 -5.371 -20.309 1.00 58.88 182 SER A O 1
ATOM 1447 N N . GLY A 1 183 ? -16.340 -4.269 -18.496 1.00 59.06 183 GLY A N 1
ATOM 1448 C CA . GLY A 1 183 ? -17.017 -3.191 -19.243 1.00 59.06 183 GLY A CA 1
ATOM 1449 C C . GLY A 1 183 ? -16.151 -2.341 -20.186 1.00 59.06 183 GLY A C 1
ATOM 1450 O O . GLY A 1 183 ? -16.689 -1.717 -21.096 1.00 59.06 183 GLY A O 1
ATOM 1451 N N . GLN A 1 184 ? -14.827 -2.293 -19.991 1.00 61.78 184 GLN A N 1
ATOM 1452 C CA . GLN A 1 184 ? -13.865 -1.599 -20.874 1.00 61.78 184 GLN A CA 1
ATOM 1453 C C . GLN A 1 184 ? -12.493 -2.300 -20.889 1.00 61.78 184 GLN A C 1
ATOM 1455 O O . GLN A 1 184 ? -11.465 -1.666 -21.134 1.00 61.78 184 GLN A O 1
ATOM 1460 N N . ALA A 1 185 ? -12.469 -3.609 -20.612 1.00 69.19 185 ALA A N 1
ATOM 1461 C CA . ALA A 1 185 ? -11.238 -4.388 -20.485 1.00 69.19 185 ALA A CA 1
ATOM 1462 C C . ALA A 1 185 ? -10.362 -4.298 -21.745 1.00 69.19 185 ALA A C 1
ATOM 1464 O O . ALA A 1 185 ? -9.152 -4.147 -21.632 1.00 69.19 185 ALA A O 1
ATOM 1465 N N . ALA A 1 186 ? -10.974 -4.264 -22.935 1.00 82.81 186 ALA A N 1
ATOM 1466 C CA . ALA A 1 186 ? -10.265 -4.342 -24.211 1.00 82.81 186 ALA A CA 1
ATOM 1467 C C . ALA A 1 186 ? -9.182 -3.265 -24.409 1.00 82.81 186 ALA A C 1
ATOM 1469 O O . ALA A 1 186 ? -8.090 -3.583 -24.873 1.00 82.81 186 ALA A O 1
ATOM 1470 N N . ARG A 1 187 ? -9.441 -2.000 -24.037 1.00 85.56 187 ARG A N 1
ATOM 1471 C CA . ARG A 1 187 ? -8.456 -0.915 -24.218 1.00 85.56 187 ARG A CA 1
ATOM 1472 C C . ARG A 1 187 ? -7.228 -1.118 -23.329 1.00 85.56 187 ARG A C 1
ATOM 1474 O O . ARG A 1 187 ? -6.105 -0.975 -23.796 1.00 85.56 187 ARG A O 1
ATOM 1481 N N . TYR A 1 188 ? -7.440 -1.409 -22.050 1.00 87.31 188 TYR A N 1
ATOM 1482 C CA . TYR A 1 188 ? -6.351 -1.539 -21.076 1.00 87.31 188 TYR A CA 1
ATOM 1483 C C . TYR A 1 188 ? -5.614 -2.867 -21.220 1.00 87.31 188 TYR A C 1
ATOM 1485 O O . TYR A 1 188 ? -4.396 -2.923 -21.074 1.00 87.31 188 TYR A O 1
ATOM 1493 N N . GLU A 1 189 ? -6.341 -3.917 -21.593 1.00 90.38 189 GLU A N 1
ATOM 1494 C CA . GLU A 1 189 ? -5.763 -5.190 -21.994 1.00 90.38 189 GLU A CA 1
ATOM 1495 C C . GLU A 1 189 ? -4.840 -5.007 -23.202 1.00 90.38 189 GLU A C 1
ATOM 1497 O O . GLU A 1 189 ? -3.723 -5.520 -23.194 1.00 90.38 189 GLU A O 1
ATOM 1502 N N . GLN A 1 190 ? -5.256 -4.221 -24.204 1.00 90.56 190 GLN A N 1
ATOM 1503 C CA . GLN A 1 190 ? -4.399 -3.916 -25.348 1.00 90.56 190 GLN A CA 1
ATOM 1504 C C . GLN A 1 190 ? -3.120 -3.192 -24.918 1.00 90.56 190 GLN A C 1
ATOM 1506 O O . GLN A 1 190 ? -2.046 -3.544 -25.380 1.00 90.56 190 GLN A O 1
ATOM 1511 N N . MET A 1 191 ? -3.194 -2.255 -23.971 1.00 87.75 191 MET A N 1
ATOM 1512 C CA . MET A 1 191 ? -1.998 -1.576 -23.454 1.00 87.75 191 MET A CA 1
ATOM 1513 C C . MET A 1 191 ? -1.024 -2.537 -22.758 1.00 87.75 191 MET A C 1
ATOM 1515 O O . MET A 1 191 ? 0.190 -2.367 -22.867 1.00 87.75 191 MET A O 1
ATOM 1519 N N . ALA A 1 192 ? -1.537 -3.548 -22.053 1.00 90.38 192 ALA A N 1
ATOM 1520 C CA . ALA A 1 192 ? -0.712 -4.596 -21.457 1.00 90.38 192 ALA A CA 1
ATOM 1521 C C . ALA A 1 192 ? -0.084 -5.513 -22.520 1.00 90.38 192 ALA A C 1
ATOM 1523 O O . ALA A 1 192 ? 1.074 -5.896 -22.367 1.00 90.38 192 ALA A O 1
ATOM 1524 N N . LYS A 1 193 ? -0.812 -5.824 -23.603 1.00 93.19 193 LYS A N 1
ATOM 1525 C CA . LYS A 1 193 ? -0.282 -6.566 -24.762 1.00 93.19 193 LYS A CA 1
ATOM 1526 C C . LYS A 1 193 ? 0.813 -5.784 -25.476 1.00 93.19 193 LYS A C 1
ATOM 1528 O O . LYS A 1 193 ? 1.906 -6.306 -25.627 1.00 93.19 193 LYS A O 1
ATOM 1533 N N . ASP A 1 194 ? 0.570 -4.513 -25.791 1.00 90.69 194 ASP A N 1
ATOM 1534 C CA . ASP A 1 194 ? 1.555 -3.641 -26.439 1.00 90.69 194 ASP A CA 1
ATOM 1535 C C . ASP A 1 194 ? 2.840 -3.530 -25.598 1.00 90.69 194 ASP A C 1
ATOM 1537 O O . ASP A 1 194 ? 3.946 -3.505 -26.131 1.00 90.69 194 ASP A O 1
ATOM 1541 N N . MET A 1 195 ? 2.704 -3.474 -24.266 1.00 87.56 195 MET A N 1
ATOM 1542 C CA . MET A 1 195 ? 3.840 -3.476 -23.341 1.00 87.56 195 MET A CA 1
ATOM 1543 C C . MET A 1 195 ? 4.591 -4.811 -23.351 1.00 87.56 195 MET A C 1
ATOM 1545 O O . MET A 1 195 ? 5.821 -4.817 -23.316 1.00 87.56 195 MET A O 1
ATOM 1549 N N . ALA A 1 196 ? 3.861 -5.927 -23.377 1.00 91.94 196 ALA A N 1
ATOM 1550 C CA . ALA A 1 196 ? 4.449 -7.255 -23.457 1.00 91.94 196 ALA A CA 1
ATOM 1551 C C . ALA A 1 196 ? 5.239 -7.427 -24.762 1.00 91.94 196 ALA A C 1
ATOM 1553 O O . ALA A 1 196 ? 6.399 -7.828 -24.720 1.00 91.94 196 ALA A O 1
ATOM 1554 N N . ASP A 1 197 ? 4.650 -7.033 -25.890 1.00 92.19 197 ASP A N 1
ATOM 1555 C CA . ASP A 1 197 ? 5.263 -7.129 -27.214 1.00 92.19 197 ASP A CA 1
ATOM 1556 C C . ASP A 1 197 ? 6.516 -6.246 -27.328 1.00 92.19 197 ASP A C 1
ATOM 1558 O O . ASP A 1 197 ? 7.555 -6.706 -27.799 1.00 92.19 197 ASP A O 1
ATOM 1562 N N . GLU A 1 198 ? 6.457 -4.997 -26.849 1.00 86.06 198 GLU A N 1
ATOM 1563 C CA . GLU A 1 198 ? 7.589 -4.057 -26.905 1.00 86.06 198 GLU A CA 1
ATOM 1564 C C . GLU A 1 198 ? 8.800 -4.545 -26.100 1.00 86.06 198 GLU A C 1
ATOM 1566 O O . GLU A 1 198 ? 9.942 -4.367 -26.527 1.00 86.06 198 GLU A O 1
ATOM 1571 N N . TYR A 1 199 ? 8.566 -5.148 -24.932 1.00 86.44 199 TYR A N 1
ATOM 1572 C CA . TYR A 1 199 ? 9.637 -5.583 -24.032 1.00 86.44 199 TYR A CA 1
ATOM 1573 C C . TYR A 1 199 ? 9.969 -7.077 -24.139 1.00 86.44 199 TYR A C 1
ATOM 1575 O O . TYR A 1 199 ? 10.858 -7.557 -23.435 1.00 86.44 199 TYR A O 1
ATOM 1583 N N . GLY A 1 200 ? 9.290 -7.815 -25.023 1.00 91.00 200 GLY A N 1
ATOM 1584 C CA . GLY A 1 200 ? 9.469 -9.258 -25.182 1.00 91.00 200 GLY A CA 1
ATOM 1585 C C . GLY A 1 200 ? 9.016 -10.069 -23.961 1.00 91.00 200 GLY A C 1
ATOM 1586 O O . GLY A 1 200 ? 9.606 -11.106 -23.658 1.00 91.00 200 GLY A O 1
ATOM 1587 N N . TRP A 1 201 ? 8.007 -9.593 -23.230 1.00 94.88 201 TRP A N 1
ATOM 1588 C CA . TRP A 1 201 ? 7.414 -10.286 -22.083 1.00 94.88 201 TRP A CA 1
ATOM 1589 C C . TRP A 1 201 ? 6.202 -11.125 -22.492 1.00 94.88 201 TRP A C 1
ATOM 1591 O O . TRP A 1 201 ? 5.585 -10.917 -23.532 1.00 94.88 201 TRP A O 1
ATOM 1601 N N . GLN A 1 202 ? 5.808 -12.063 -21.632 1.00 96.25 202 GLN A N 1
ATOM 1602 C CA . GLN A 1 202 ? 4.548 -12.787 -21.772 1.00 96.25 202 GLN A CA 1
ATOM 1603 C C . GLN A 1 202 ? 3.377 -11.907 -21.331 1.00 96.25 202 GLN A C 1
ATOM 1605 O O . GLN A 1 202 ? 3.409 -11.310 -20.257 1.00 96.25 202 GLN A O 1
ATOM 1610 N N . PHE A 1 203 ? 2.311 -11.864 -22.122 1.00 96.94 203 PHE A N 1
ATOM 1611 C CA . PHE A 1 203 ? 1.048 -11.273 -21.693 1.00 96.94 203 PHE A CA 1
ATOM 1612 C C . PHE A 1 203 ? 0.193 -12.311 -20.949 1.00 96.94 203 PHE A C 1
ATOM 1614 O O . PHE A 1 203 ? 0.010 -13.430 -21.429 1.00 96.94 203 PHE A O 1
ATOM 1621 N N . GLU A 1 204 ? -0.380 -11.936 -19.802 1.00 96.12 204 GLU A N 1
ATOM 1622 C CA . GLU A 1 204 ? -1.387 -12.740 -19.099 1.00 96.12 204 GLU A CA 1
ATOM 1623 C C . GLU A 1 204 ? -2.553 -11.859 -18.635 1.00 96.12 204 GLU A C 1
ATOM 1625 O O . GLU A 1 204 ? -2.364 -10.767 -18.097 1.00 96.12 204 GLU A O 1
ATOM 1630 N N . ARG A 1 205 ? -3.782 -12.355 -18.798 1.00 95.31 205 ARG A N 1
ATOM 1631 C CA . ARG A 1 205 ? -4.973 -11.748 -18.198 1.00 95.31 205 ARG A CA 1
ATOM 1632 C C . ARG A 1 205 ? -5.315 -12.486 -16.910 1.00 95.31 205 ARG A C 1
ATOM 1634 O O . ARG A 1 205 ? -5.549 -13.692 -16.936 1.00 95.31 205 ARG A O 1
ATOM 1641 N N . ILE A 1 206 ? -5.384 -11.756 -15.803 1.00 95.12 206 ILE A N 1
ATOM 1642 C CA . ILE A 1 206 ? -5.746 -12.278 -14.486 1.00 95.12 206 ILE A CA 1
ATOM 1643 C C . ILE A 1 206 ? -7.136 -11.760 -14.133 1.00 95.12 206 ILE A C 1
ATOM 1645 O O . ILE A 1 206 ? -7.379 -10.558 -14.184 1.00 95.12 206 ILE A O 1
ATOM 1649 N N . LYS A 1 207 ? -8.046 -12.651 -13.741 1.00 94.62 207 LYS A N 1
ATOM 1650 C CA . LYS A 1 207 ? -9.332 -12.243 -13.170 1.00 94.62 207 LYS A CA 1
ATOM 1651 C C . LYS A 1 207 ? -9.091 -11.687 -11.763 1.00 94.62 207 LYS A C 1
ATOM 1653 O O . LYS A 1 207 ? -8.636 -12.427 -10.895 1.00 94.62 207 LYS A O 1
ATOM 1658 N N . GLY A 1 208 ? -9.372 -10.403 -11.561 1.00 94.31 208 GLY A N 1
ATOM 1659 C CA . GLY A 1 208 ? -9.310 -9.757 -10.252 1.00 94.31 208 GLY A CA 1
ATOM 1660 C C . GLY A 1 208 ? -10.488 -10.139 -9.354 1.00 94.31 208 GLY A C 1
ATOM 1661 O O . GLY A 1 208 ? -11.482 -10.713 -9.809 1.00 94.31 208 GLY A O 1
ATOM 1662 N N . ASP A 1 209 ? -10.385 -9.778 -8.078 1.00 94.94 209 ASP A N 1
ATOM 1663 C CA . ASP A 1 209 ? -11.415 -10.024 -7.071 1.00 94.94 209 ASP A CA 1
ATOM 1664 C C . ASP A 1 209 ? -11.716 -8.739 -6.287 1.00 94.94 209 ASP A C 1
ATOM 1666 O O . ASP A 1 209 ? -10.859 -8.158 -5.625 1.00 94.94 209 ASP A O 1
ATOM 1670 N N . GLN A 1 210 ? -12.969 -8.288 -6.366 1.00 93.88 210 GLN A N 1
ATOM 1671 C CA . GLN A 1 210 ? -13.449 -7.080 -5.691 1.00 93.88 210 GLN A CA 1
ATOM 1672 C C . GLN A 1 210 ? -13.987 -7.357 -4.275 1.00 93.88 210 GLN A C 1
ATOM 1674 O O . GLN A 1 210 ? -14.505 -6.443 -3.632 1.00 93.88 210 GLN A O 1
ATOM 1679 N N . GLY A 1 211 ? -13.889 -8.590 -3.770 1.00 95.56 211 GLY A N 1
ATOM 1680 C CA . GLY A 1 211 ? -14.408 -9.003 -2.466 1.00 95.56 211 GLY A CA 1
ATOM 1681 C C . GLY A 1 211 ? -13.867 -8.166 -1.308 1.00 95.56 211 GLY A C 1
ATOM 1682 O O . GLY A 1 211 ? -14.651 -7.656 -0.507 1.00 95.56 211 GLY A O 1
ATOM 1683 N N . LEU A 1 212 ? -12.552 -7.934 -1.256 1.00 96.69 212 LEU A N 1
ATOM 1684 C CA . LEU A 1 212 ? -11.948 -7.082 -0.223 1.00 96.69 212 LEU A CA 1
ATOM 1685 C C . LEU A 1 212 ? -12.348 -5.609 -0.360 1.00 96.69 212 LEU A C 1
ATOM 1687 O O . LEU A 1 212 ? -12.556 -4.948 0.653 1.00 96.69 212 LEU A O 1
ATOM 1691 N N . ILE A 1 213 ? -12.520 -5.098 -1.584 1.00 96.75 213 ILE A N 1
ATOM 1692 C CA . ILE A 1 213 ? -13.012 -3.728 -1.803 1.00 96.75 213 ILE A CA 1
ATOM 1693 C C . ILE A 1 213 ? -14.434 -3.598 -1.245 1.00 96.75 213 ILE A C 1
ATOM 1695 O O . ILE A 1 213 ? -14.712 -2.658 -0.505 1.00 96.75 213 ILE A O 1
ATOM 1699 N N . ARG A 1 214 ? -15.319 -4.566 -1.524 1.00 97.44 214 ARG A N 1
ATOM 1700 C CA . ARG A 1 214 ? -16.681 -4.597 -0.962 1.00 97.44 214 ARG A CA 1
ATOM 1701 C C . ARG A 1 214 ? -16.657 -4.599 0.563 1.00 97.44 214 ARG A C 1
ATOM 1703 O O . ARG A 1 214 ? -17.309 -3.756 1.170 1.00 97.44 214 ARG A O 1
ATOM 1710 N N . GLN A 1 215 ? -15.871 -5.494 1.167 1.00 97.75 215 GLN A N 1
ATOM 1711 C CA . GLN A 1 215 ? -15.743 -5.577 2.625 1.00 97.75 215 GLN A CA 1
ATOM 1712 C C . GLN A 1 215 ? -15.233 -4.263 3.224 1.00 97.75 215 GLN A C 1
ATOM 1714 O O . GLN A 1 215 ? -15.824 -3.761 4.175 1.00 97.75 215 GLN A O 1
ATOM 1719 N N . MET A 1 216 ? -14.187 -3.674 2.641 1.00 97.44 216 MET A N 1
ATOM 1720 C CA . MET A 1 216 ? -13.596 -2.410 3.088 1.00 97.44 216 MET A CA 1
ATOM 1721 C C . MET A 1 216 ? -14.617 -1.266 3.110 1.00 97.44 216 MET A C 1
ATOM 1723 O O . MET A 1 216 ? -14.609 -0.459 4.035 1.00 97.44 216 MET A O 1
ATOM 1727 N N . LEU A 1 217 ? -15.508 -1.189 2.115 1.00 97.69 217 LEU A N 1
ATOM 1728 C CA . LEU A 1 217 ? -16.497 -0.111 2.031 1.00 97.69 217 LEU A CA 1
ATOM 1729 C C . LEU A 1 217 ? -17.631 -0.235 3.060 1.00 97.69 217 LEU A C 1
ATOM 1731 O O . LEU A 1 217 ? -18.259 0.774 3.399 1.00 97.69 217 LEU A O 1
ATOM 1735 N N . THR A 1 218 ? -17.893 -1.440 3.575 1.00 96.75 218 THR A N 1
ATOM 1736 C CA . THR A 1 218 ? -19.008 -1.701 4.499 1.00 96.75 218 THR A CA 1
ATOM 1737 C C . THR A 1 218 ? -18.599 -2.015 5.933 1.00 96.75 218 THR A C 1
ATOM 1739 O O . THR A 1 218 ? -19.422 -1.813 6.824 1.00 96.75 218 THR A O 1
ATOM 1742 N N . ALA A 1 219 ? -17.367 -2.470 6.174 1.00 96.88 219 ALA A N 1
ATOM 1743 C CA . ALA A 1 219 ? -16.926 -3.001 7.462 1.00 96.88 219 ALA A CA 1
ATOM 1744 C C . ALA A 1 219 ? -17.125 -2.024 8.631 1.00 96.88 219 ALA A C 1
ATOM 1746 O O . ALA A 1 219 ? -16.683 -0.874 8.598 1.00 96.88 219 ALA A O 1
ATOM 1747 N N . THR A 1 220 ? -17.787 -2.508 9.678 1.00 95.88 220 THR A N 1
ATOM 1748 C CA . THR A 1 220 ? -17.936 -1.835 10.980 1.00 95.88 220 THR A CA 1
ATOM 1749 C C . THR A 1 220 ? -17.068 -2.472 12.060 1.00 95.88 220 THR A C 1
ATOM 1751 O O . THR A 1 220 ? -16.848 -1.865 13.099 1.00 95.88 220 THR A O 1
ATOM 1754 N N . GLU A 1 221 ? -16.547 -3.672 11.802 1.00 97.25 221 GLU A N 1
ATOM 1755 C CA . GLU A 1 221 ? -15.695 -4.437 12.708 1.00 97.25 221 GLU A CA 1
ATOM 1756 C C . GLU A 1 221 ? -14.497 -5.015 11.948 1.00 97.25 221 GLU A C 1
ATOM 1758 O O . GLU A 1 221 ? -14.539 -5.198 10.726 1.00 97.25 221 GLU A O 1
ATOM 1763 N N . SER A 1 222 ? -13.414 -5.288 12.676 1.00 97.69 222 SER A N 1
ATOM 1764 C CA . SER A 1 222 ? -12.219 -5.900 12.097 1.00 97.69 222 SER A CA 1
ATOM 1765 C C . SER A 1 222 ? -12.491 -7.344 11.675 1.00 97.69 222 SER A C 1
ATOM 1767 O O . SER A 1 222 ? -13.082 -8.123 12.415 1.00 97.69 222 SER A O 1
ATOM 1769 N N . THR A 1 223 ? -11.979 -7.723 10.509 1.00 96.56 223 THR A N 1
ATOM 1770 C C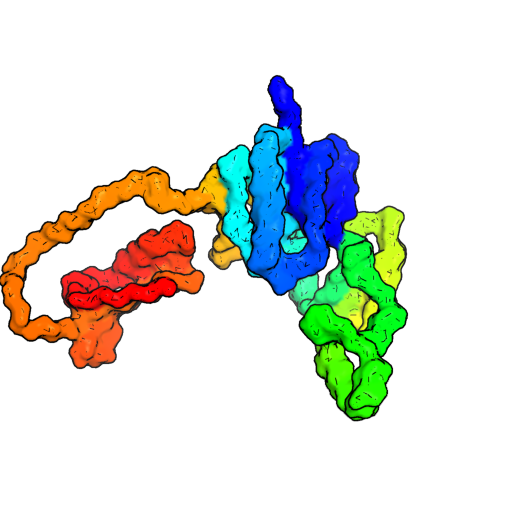A . THR A 1 223 ? -11.998 -9.096 9.994 1.00 96.56 223 THR A CA 1
ATOM 1771 C C . THR A 1 223 ? -10.565 -9.582 9.746 1.00 96.56 223 THR A C 1
ATOM 1773 O O . THR A 1 223 ? -9.580 -8.906 10.075 1.00 96.56 223 THR A O 1
ATOM 1776 N N . SER A 1 224 ? -10.414 -10.768 9.154 1.00 93.62 224 SER A N 1
ATOM 1777 C CA . SER A 1 224 ? -9.114 -11.229 8.657 1.00 93.62 224 SER A CA 1
ATOM 1778 C C . SER A 1 224 ? -8.567 -10.331 7.541 1.00 93.62 224 SER A C 1
ATOM 1780 O O . SER A 1 224 ? -7.360 -10.138 7.468 1.00 93.62 224 SER A O 1
ATOM 1782 N N . GLY A 1 225 ? -9.442 -9.752 6.710 1.00 95.69 225 GLY A N 1
ATOM 1783 C CA . GLY A 1 225 ? -9.065 -8.929 5.557 1.00 95.69 225 GLY A CA 1
ATOM 1784 C C . GLY A 1 225 ? -9.153 -7.421 5.782 1.00 95.69 225 GLY A C 1
ATOM 1785 O O . GLY A 1 225 ? -8.547 -6.672 5.022 1.00 95.69 225 GLY A O 1
ATOM 1786 N N . ILE A 1 226 ? -9.877 -6.957 6.804 1.00 98.38 226 ILE A N 1
ATOM 1787 C CA . ILE A 1 226 ? -10.104 -5.532 7.082 1.00 98.38 226 ILE A CA 1
ATOM 1788 C C . ILE A 1 226 ? -9.724 -5.213 8.528 1.00 98.38 226 ILE A C 1
ATOM 1790 O O . ILE A 1 226 ? -10.040 -5.963 9.449 1.00 98.38 226 ILE A O 1
ATOM 1794 N N . LEU A 1 227 ? -9.054 -4.087 8.738 1.00 98.50 227 LEU A N 1
ATOM 1795 C CA . LEU A 1 227 ? -8.810 -3.508 10.050 1.00 98.50 227 LEU A CA 1
ATOM 1796 C C . LEU A 1 227 ? -9.732 -2.303 10.247 1.00 98.50 227 LEU A C 1
ATOM 1798 O O . LEU A 1 227 ? -9.760 -1.393 9.418 1.00 98.50 227 LEU A O 1
ATOM 1802 N N . VAL A 1 228 ? -10.440 -2.291 11.371 1.00 98.62 228 VAL A N 1
ATOM 1803 C CA . VAL A 1 228 ? -11.183 -1.135 11.874 1.00 98.62 228 VAL A CA 1
ATOM 1804 C C . VAL A 1 228 ? -10.412 -0.563 13.058 1.00 98.62 228 VAL A C 1
ATOM 1806 O O . VAL A 1 228 ? -10.127 -1.278 14.018 1.00 98.62 228 VAL A O 1
ATOM 1809 N N . VAL A 1 229 ? -10.046 0.712 12.963 1.00 98.06 229 VAL A N 1
ATOM 1810 C CA . VAL A 1 229 ? -9.221 1.433 13.935 1.00 98.06 229 VAL A CA 1
ATOM 1811 C C . VAL A 1 229 ? -10.114 2.433 14.664 1.00 98.06 229 VAL A C 1
ATOM 1813 O O . VAL A 1 229 ? -10.582 3.389 14.035 1.00 98.06 229 VAL A O 1
ATOM 1816 N N . PRO A 1 230 ? -10.394 2.221 15.959 1.00 96.81 230 PRO A N 1
ATOM 1817 C CA . PRO A 1 230 ? -11.226 3.142 16.718 1.00 96.81 230 PRO A CA 1
ATOM 1818 C C . PRO A 1 230 ? -10.525 4.500 16.914 1.00 96.81 230 PRO A C 1
ATOM 1820 O O . PRO A 1 230 ? -9.300 4.590 16.798 1.00 96.81 230 PRO A O 1
ATOM 1823 N N . PRO A 1 231 ? -11.279 5.567 17.235 1.00 95.50 231 PRO A N 1
ATOM 1824 C CA . PRO A 1 231 ? -10.695 6.854 17.599 1.00 95.50 231 PRO A CA 1
ATOM 1825 C C . PRO A 1 231 ? -9.657 6.719 18.724 1.00 95.50 231 PRO A C 1
ATOM 1827 O O . PRO A 1 231 ? -9.767 5.847 19.592 1.00 95.50 231 PRO A O 1
ATOM 1830 N N . GLY A 1 232 ? -8.618 7.557 18.693 1.00 89.44 232 GLY A N 1
ATOM 1831 C CA . GLY A 1 232 ? -7.516 7.489 19.661 1.00 89.44 232 GLY A CA 1
ATOM 1832 C C . GLY A 1 232 ? -6.586 6.283 19.483 1.00 89.44 232 GLY A C 1
ATOM 1833 O O . GLY A 1 232 ? -5.736 6.044 20.336 1.00 89.44 232 GLY A O 1
ATOM 1834 N N . HIS A 1 233 ? -6.723 5.523 18.390 1.00 94.44 233 HIS A N 1
ATOM 1835 C CA . HIS A 1 233 ? -5.787 4.470 17.996 1.00 94.44 233 HIS A CA 1
ATOM 1836 C C . HIS A 1 233 ? -5.060 4.830 16.697 1.00 94.44 233 HIS A C 1
ATOM 1838 O O . HIS A 1 233 ? -5.526 5.632 15.885 1.00 94.44 233 HIS A O 1
ATOM 1844 N N . THR A 1 234 ? -3.899 4.212 16.510 1.00 95.25 234 THR A N 1
ATOM 1845 C CA . THR A 1 234 ? -3.060 4.307 15.324 1.00 95.25 234 THR A CA 1
ATOM 1846 C C . THR A 1 234 ? -2.989 2.971 14.592 1.00 95.25 234 THR A C 1
ATOM 1848 O O . THR A 1 234 ? -3.088 1.897 15.194 1.00 95.25 234 THR A O 1
ATOM 1851 N N . ILE A 1 235 ? -2.804 3.038 13.276 1.00 96.56 235 ILE A N 1
ATOM 1852 C CA . ILE A 1 235 ? -2.483 1.879 12.447 1.00 96.56 235 ILE A CA 1
ATOM 1853 C C . ILE A 1 235 ? -1.056 1.428 12.773 1.00 96.56 235 ILE A C 1
ATOM 1855 O O . ILE A 1 235 ? -0.090 2.136 12.487 1.00 96.56 235 ILE A O 1
ATOM 1859 N N . ALA A 1 236 ? -0.911 0.224 13.313 1.00 91.62 236 ALA A N 1
ATOM 1860 C CA . ALA A 1 236 ? 0.366 -0.429 13.560 1.00 91.62 236 ALA A CA 1
ATOM 1861 C C . ALA A 1 236 ? 0.592 -1.583 12.572 1.00 91.62 236 ALA A C 1
ATOM 1863 O O . ALA A 1 236 ? -0.343 -2.101 11.959 1.00 91.62 236 ALA A O 1
ATOM 1864 N N . PHE A 1 237 ? 1.852 -1.983 12.401 1.00 88.19 237 PHE A N 1
ATOM 1865 C CA . PHE A 1 237 ? 2.218 -3.176 11.640 1.00 88.19 237 PHE A CA 1
ATOM 1866 C C . PHE A 1 237 ? 2.785 -4.222 12.594 1.00 88.19 237 PHE A C 1
ATOM 1868 O O . PHE A 1 237 ? 3.816 -3.979 13.223 1.00 88.19 237 PHE A O 1
ATOM 1875 N N . ASP A 1 238 ? 2.123 -5.372 12.671 1.00 85.50 238 ASP A N 1
ATOM 1876 C CA . ASP A 1 238 ? 2.599 -6.545 13.391 1.00 85.50 238 ASP A CA 1
ATOM 1877 C C . ASP A 1 238 ? 3.588 -7.317 12.499 1.00 85.50 238 ASP A C 1
ATOM 1879 O O . ASP A 1 238 ? 3.179 -7.887 11.483 1.00 85.50 238 ASP A O 1
ATOM 1883 N N . PRO A 1 239 ? 4.890 -7.350 12.842 1.00 72.69 239 PRO A N 1
ATOM 1884 C CA . PRO A 1 239 ? 5.882 -8.070 12.056 1.00 72.69 239 PRO A CA 1
ATOM 1885 C C . PRO A 1 239 ? 5.733 -9.594 12.154 1.00 72.69 239 PRO A C 1
ATOM 1887 O O . PRO A 1 239 ? 6.171 -10.285 11.238 1.00 72.69 239 PRO A O 1
ATOM 1890 N N . VAL A 1 240 ? 5.124 -10.120 13.224 1.00 75.81 240 VAL A N 1
ATOM 1891 C CA . VAL A 1 240 ? 4.954 -11.566 13.431 1.00 75.81 240 VAL A CA 1
ATOM 1892 C C . VAL A 1 240 ? 3.819 -12.075 12.554 1.00 75.81 240 VAL A C 1
ATOM 1894 O O . VAL A 1 240 ? 4.019 -12.973 11.738 1.00 75.81 240 VAL A O 1
ATOM 1897 N N . GLY A 1 241 ? 2.644 -11.452 12.658 1.00 77.00 241 GLY A N 1
ATOM 1898 C CA . GLY A 1 241 ? 1.500 -11.746 11.799 1.00 77.00 241 GLY A CA 1
ATOM 1899 C C . GLY A 1 241 ? 1.627 -11.187 10.379 1.00 77.00 241 GLY A C 1
ATOM 1900 O O . GLY A 1 241 ? 0.799 -11.508 9.531 1.00 77.00 241 GLY A O 1
ATOM 1901 N N . SER A 1 242 ? 2.638 -10.348 10.111 1.00 83.69 242 SER A N 1
ATOM 1902 C CA . SER A 1 242 ? 2.823 -9.620 8.844 1.00 83.69 242 SER A CA 1
ATOM 1903 C C . SER A 1 242 ? 1.557 -8.881 8.386 1.00 83.69 242 SER A C 1
ATOM 1905 O O . SER A 1 242 ? 1.243 -8.830 7.199 1.00 83.69 242 SER A O 1
ATOM 1907 N N . THR A 1 243 ? 0.822 -8.301 9.338 1.00 91.06 243 THR A N 1
ATOM 1908 C CA . THR A 1 243 ? -0.499 -7.695 9.121 1.00 91.06 243 THR A CA 1
ATOM 1909 C C . THR A 1 243 ? -0.618 -6.349 9.832 1.00 91.06 243 THR A C 1
ATOM 1911 O O . THR A 1 243 ? 0.179 -6.003 10.700 1.00 91.06 243 THR A O 1
ATOM 1914 N N . LEU A 1 244 ? -1.641 -5.575 9.472 1.00 93.19 244 LEU A N 1
ATOM 1915 C CA . LEU A 1 244 ? -2.004 -4.358 10.188 1.00 93.19 244 LEU A CA 1
ATOM 1916 C C . LEU A 1 244 ? -2.819 -4.672 11.451 1.00 93.19 244 LEU A C 1
ATOM 1918 O O . LEU A 1 244 ? -3.707 -5.535 11.433 1.00 93.19 244 LEU A O 1
ATOM 1922 N N . THR A 1 245 ? -2.547 -3.924 12.516 1.00 94.50 245 THR A N 1
ATOM 1923 C CA . THR A 1 245 ? -3.255 -3.940 13.804 1.00 94.50 245 THR A CA 1
ATOM 1924 C C . THR A 1 245 ? -3.598 -2.512 14.238 1.00 94.50 245 THR A C 1
ATOM 1926 O O . THR A 1 245 ? -3.099 -1.542 13.667 1.00 94.50 245 THR A O 1
ATOM 1929 N N . ALA A 1 246 ? -4.491 -2.370 15.218 1.00 94.81 246 ALA A N 1
ATOM 1930 C CA . ALA A 1 246 ? -4.792 -1.088 15.846 1.00 94.81 246 ALA A CA 1
ATOM 1931 C C . ALA A 1 246 ? -4.133 -1.050 17.227 1.00 9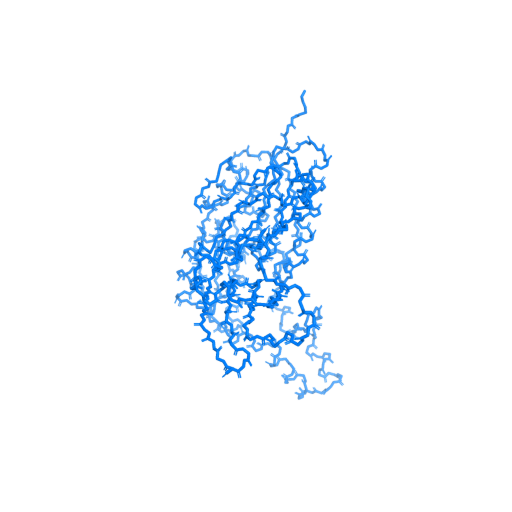4.81 246 ALA A C 1
ATOM 1933 O O . ALA A 1 246 ? -4.354 -1.954 18.033 1.00 94.81 246 ALA A O 1
ATOM 1934 N N . SER A 1 247 ? -3.356 -0.006 17.496 1.00 89.38 247 SER A N 1
ATOM 1935 C CA . SER A 1 247 ? -2.706 0.222 18.792 1.00 89.38 247 SER A CA 1
ATOM 1936 C C . SER A 1 247 ? -3.169 1.559 19.365 1.00 89.38 247 SER A C 1
ATOM 1938 O O . SER A 1 247 ? -3.354 2.490 18.583 1.00 89.38 247 SER A O 1
ATOM 1940 N N . PRO A 1 248 ? -3.363 1.701 20.685 1.00 88.25 248 PRO A N 1
ATOM 1941 C CA . PRO A 1 248 ? -3.646 3.002 21.286 1.00 88.25 248 PRO A CA 1
ATOM 1942 C C . PRO A 1 248 ? -2.584 4.033 20.885 1.00 88.25 248 PRO A C 1
ATOM 1944 O O . PRO A 1 248 ? -1.399 3.705 20.798 1.00 88.25 248 PRO A O 1
ATOM 1947 N N . VAL A 1 249 ? -2.995 5.274 20.620 1.00 81.69 249 VAL A N 1
ATOM 1948 C CA . VAL A 1 249 ? -2.044 6.380 20.465 1.00 81.69 249 VAL A CA 1
ATOM 1949 C C . VAL A 1 249 ? -1.414 6.617 21.833 1.00 81.69 249 VAL A C 1
ATOM 1951 O O . VAL A 1 249 ? -2.116 6.932 22.791 1.00 81.69 249 VAL A O 1
ATOM 1954 N N . TRP A 1 250 ? -0.098 6.441 21.927 1.00 60.41 250 TRP A N 1
ATOM 1955 C CA . TRP A 1 250 ? 0.644 6.774 23.136 1.00 60.41 250 TRP A CA 1
ATOM 1956 C C . TRP A 1 250 ? 0.597 8.290 23.346 1.00 60.41 250 TRP A C 1
ATOM 1958 O O . TRP A 1 250 ? 1.176 9.045 22.564 1.00 60.41 250 TRP A O 1
ATOM 1968 N N . ASP A 1 251 ? -0.099 8.728 24.392 1.00 58.75 251 ASP A N 1
ATOM 1969 C CA . ASP A 1 251 ? -0.054 10.102 24.882 1.00 58.75 251 ASP A CA 1
ATOM 1970 C C . ASP A 1 251 ? 0.796 10.127 26.162 1.00 58.75 251 ASP A C 1
ATOM 1972 O O . ASP A 1 251 ? 0.327 9.671 27.210 1.00 58.75 251 ASP A O 1
ATOM 1976 N N . PRO A 1 252 ? 2.034 10.657 26.113 1.00 48.69 252 PRO A N 1
ATOM 1977 C CA . PRO A 1 252 ? 2.873 10.786 27.300 1.00 48.69 252 PRO A CA 1
ATOM 1978 C C . PRO A 1 252 ? 2.235 11.663 28.391 1.00 48.69 252 PRO A C 1
ATOM 1980 O O . PRO A 1 252 ? 2.702 11.637 29.523 1.00 48.69 252 PRO A O 1
ATOM 1983 N N . GLY A 1 253 ? 1.201 12.452 28.062 1.00 48.09 253 GLY A N 1
ATOM 1984 C CA . GLY A 1 253 ? 0.458 13.295 28.998 1.00 48.09 253 GLY A CA 1
ATOM 1985 C C . GLY A 1 253 ? -0.833 12.680 29.556 1.00 48.09 253 GLY A C 1
ATOM 1986 O O . GLY A 1 253 ? -1.396 13.246 30.492 1.00 48.09 253 GLY A O 1
ATOM 1987 N N . ALA A 1 254 ? -1.314 11.547 29.024 1.00 47.47 254 ALA A N 1
ATOM 1988 C CA . ALA A 1 254 ? -2.535 10.886 29.510 1.00 47.47 254 ALA A CA 1
ATOM 1989 C C . ALA A 1 254 ? -2.270 9.944 30.695 1.00 47.47 254 ALA A C 1
ATOM 1991 O O . ALA A 1 254 ? -3.147 9.734 31.535 1.00 47.47 254 ALA A O 1
ATOM 1992 N N . GLY A 1 255 ? -1.048 9.418 30.802 1.00 43.03 255 GLY A N 1
ATOM 1993 C CA . GLY A 1 255 ? -0.509 8.997 32.085 1.00 43.03 255 GLY A CA 1
ATOM 1994 C C . GLY A 1 255 ? -0.054 10.259 32.795 1.00 43.03 255 GLY A C 1
ATOM 1995 O O . GLY A 1 255 ? 0.986 10.802 32.436 1.00 43.03 255 GLY A O 1
ATOM 1996 N N . GLY A 1 256 ? -0.839 10.767 33.753 1.00 38.88 256 GLY A N 1
ATOM 1997 C CA . GLY A 1 256 ? -0.348 11.824 34.638 1.00 38.88 256 GLY A CA 1
ATOM 1998 C C . GLY A 1 256 ? 1.038 11.409 35.105 1.00 38.88 256 GLY A C 1
ATOM 1999 O O . GLY A 1 256 ? 1.163 10.256 35.516 1.00 38.88 256 GLY A O 1
ATOM 2000 N N . ALA A 1 257 ? 2.039 12.283 34.910 1.00 40.34 257 ALA A N 1
ATOM 2001 C CA . ALA A 1 257 ? 3.445 12.005 35.185 1.00 40.34 257 ALA A CA 1
ATOM 2002 C C . ALA A 1 257 ? 3.513 11.080 36.393 1.00 40.34 257 ALA A C 1
ATOM 2004 O O . ALA A 1 257 ? 3.126 11.498 37.490 1.00 40.34 257 ALA A O 1
ATOM 2005 N N . ALA A 1 258 ? 3.848 9.803 36.161 1.00 43.09 258 ALA A N 1
ATOM 2006 C CA . ALA A 1 258 ? 4.031 8.887 37.268 1.00 43.09 258 ALA A CA 1
ATOM 2007 C C . ALA A 1 258 ? 4.991 9.631 38.197 1.00 43.09 258 ALA A C 1
ATOM 2009 O O . ALA A 1 258 ? 6.010 10.116 37.686 1.00 43.09 258 ALA A O 1
ATOM 2010 N N . PRO A 1 259 ? 4.621 9.878 39.471 1.00 40.75 259 PRO A N 1
ATOM 2011 C CA . PRO A 1 259 ? 5.494 10.623 40.362 1.00 40.75 259 PRO A CA 1
ATOM 2012 C C . PRO A 1 259 ? 6.853 9.960 40.237 1.00 40.75 259 PRO A C 1
ATOM 2014 O O . PRO A 1 259 ? 6.899 8.728 40.325 1.00 40.75 259 PRO A O 1
ATOM 2017 N N . GLU A 1 260 ? 7.890 10.741 39.906 1.00 37.72 260 GLU A N 1
ATOM 2018 C CA . GLU A 1 260 ? 9.263 10.246 39.836 1.00 37.72 260 GLU A CA 1
ATOM 2019 C C . GLU A 1 260 ? 9.451 9.368 41.059 1.00 37.72 260 GLU A C 1
ATOM 2021 O O . GLU A 1 260 ? 9.435 9.833 42.201 1.00 37.72 260 GLU A O 1
ATOM 2026 N N . THR A 1 261 ? 9.449 8.061 40.828 1.00 37.47 261 THR A N 1
ATOM 2027 C CA . THR A 1 261 ? 9.501 7.122 41.924 1.00 37.47 261 THR A CA 1
ATOM 2028 C C . THR A 1 261 ? 10.984 7.003 42.173 1.00 37.47 261 THR A C 1
ATOM 2030 O O . THR A 1 261 ? 11.653 6.179 41.555 1.00 37.47 261 THR A O 1
ATOM 2033 N N . GLU A 1 262 ? 11.522 7.901 43.001 1.00 37.03 262 GLU A N 1
ATOM 2034 C CA . GLU A 1 262 ? 12.836 7.705 43.599 1.00 37.03 262 GLU A CA 1
ATOM 2035 C C . GLU A 1 262 ? 12.757 6.417 44.417 1.00 37.03 262 GLU A C 1
ATOM 2037 O O . GLU A 1 262 ? 12.355 6.385 45.581 1.00 37.03 262 GLU A O 1
ATOM 2042 N N . CYS A 1 263 ? 13.082 5.307 43.765 1.00 35.31 263 CYS A N 1
ATOM 2043 C CA . CYS A 1 263 ? 13.260 4.036 44.424 1.00 35.31 263 CYS A CA 1
ATOM 2044 C C . CYS A 1 263 ? 14.665 4.053 45.026 1.00 35.31 263 CYS A C 1
ATOM 2046 O O . CYS A 1 263 ? 15.632 3.607 44.412 1.00 35.31 263 CYS A O 1
ATOM 2048 N N . VAL A 1 264 ? 14.788 4.630 46.222 1.00 44.03 264 VAL A N 1
ATOM 2049 C CA . VAL A 1 264 ? 15.996 4.472 47.032 1.00 44.03 264 VAL A CA 1
ATOM 2050 C C . VAL A 1 264 ? 15.983 3.043 47.558 1.00 44.03 264 VAL A C 1
ATOM 2052 O O . VAL A 1 264 ? 15.322 2.736 48.549 1.00 44.03 264 VAL A O 1
ATOM 2055 N N . VAL A 1 265 ? 16.680 2.148 46.861 1.00 45.44 265 VAL A N 1
ATOM 2056 C CA . VAL A 1 265 ? 16.959 0.807 47.372 1.00 45.44 265 VAL A CA 1
ATOM 2057 C C . VAL A 1 265 ? 17.947 0.979 48.529 1.00 45.44 265 VAL A C 1
ATOM 2059 O O . VAL A 1 265 ? 19.045 1.490 48.297 1.00 45.44 265 VAL A O 1
ATOM 2062 N N . PRO A 1 266 ? 17.597 0.605 49.774 1.00 40.44 266 PRO A N 1
ATOM 2063 C CA . PRO A 1 266 ? 18.546 0.647 50.874 1.00 40.44 266 PRO A CA 1
ATOM 2064 C C . PRO A 1 266 ? 19.703 -0.289 50.532 1.00 40.44 266 PRO A C 1
ATOM 2066 O O . PRO A 1 266 ? 19.522 -1.497 50.393 1.00 40.44 266 PRO A O 1
ATOM 2069 N N . SER A 1 267 ? 20.884 0.283 50.337 1.00 46.66 267 SER A N 1
ATOM 2070 C CA . SER A 1 267 ? 22.117 -0.469 50.184 1.00 46.66 267 SER A CA 1
ATOM 2071 C C . SER A 1 267 ? 22.815 -0.484 51.535 1.00 46.66 267 SER A C 1
ATOM 2073 O O . SER A 1 267 ? 23.256 0.555 52.018 1.00 46.66 267 SER A O 1
ATOM 2075 N N . ASP A 1 268 ? 22.987 -1.670 52.111 1.00 52.34 268 ASP A N 1
ATOM 2076 C CA . ASP A 1 268 ? 23.860 -1.873 53.274 1.00 52.34 268 ASP A CA 1
ATOM 2077 C C . ASP A 1 268 ? 25.351 -1.698 52.906 1.00 52.34 268 ASP A C 1
ATOM 2079 O O . ASP A 1 268 ? 26.234 -1.824 53.759 1.00 52.34 268 ASP A O 1
ATOM 2083 N N . ARG A 1 269 ? 25.665 -1.442 51.624 1.00 50.78 269 ARG A N 1
ATOM 2084 C CA . ARG A 1 269 ? 27.032 -1.197 51.161 1.00 50.78 269 ARG A CA 1
ATOM 2085 C C . ARG A 1 269 ? 27.416 0.247 51.495 1.00 50.78 269 ARG A C 1
ATOM 2087 O O . ARG A 1 269 ? 26.723 1.162 51.049 1.00 50.78 269 ARG A O 1
ATOM 2094 N N . PRO A 1 270 ? 28.502 0.465 52.258 1.00 50.06 270 PRO A N 1
ATOM 2095 C CA . PRO A 1 270 ? 28.976 1.802 52.568 1.00 50.06 270 PRO A CA 1
ATOM 2096 C C . PRO A 1 270 ? 29.333 2.537 51.276 1.00 50.06 270 PRO A C 1
ATOM 2098 O O . PRO A 1 270 ? 29.979 1.974 50.391 1.00 50.06 270 PRO A O 1
ATOM 2101 N N . ASP A 1 271 ? 28.911 3.795 51.192 1.00 48.47 271 ASP A N 1
ATOM 2102 C CA . ASP A 1 271 ? 29.185 4.682 50.067 1.00 48.47 271 ASP A CA 1
ATOM 2103 C C . ASP A 1 271 ? 30.660 5.113 50.122 1.00 48.47 271 ASP A C 1
ATOM 2105 O O . ASP A 1 271 ? 31.037 6.140 50.688 1.00 48.47 271 ASP A O 1
ATOM 2109 N N . THR A 1 272 ? 31.543 4.229 49.658 1.00 48.66 272 THR A N 1
ATOM 2110 C CA . THR A 1 272 ? 32.971 4.507 49.528 1.00 48.66 272 THR A CA 1
ATOM 2111 C C . THR A 1 272 ? 33.273 4.764 48.065 1.00 48.66 272 THR A C 1
ATOM 2113 O O . THR A 1 272 ? 33.507 3.829 47.299 1.00 48.66 272 THR A O 1
ATOM 2116 N N . ASP A 1 273 ? 33.335 6.041 47.701 1.00 48.94 273 ASP A N 1
ATOM 2117 C CA . ASP A 1 273 ? 33.765 6.560 46.394 1.00 48.94 273 ASP A CA 1
ATOM 2118 C C . ASP A 1 273 ? 35.287 6.360 46.149 1.00 48.94 273 ASP A C 1
ATOM 2120 O O . ASP A 1 273 ? 36.006 7.196 45.605 1.00 48.94 273 ASP A O 1
ATOM 2124 N N . LEU A 1 274 ? 35.824 5.226 46.611 1.00 45.94 274 LEU A N 1
ATOM 2125 C CA . LEU A 1 274 ? 37.215 4.806 46.483 1.00 45.94 274 LEU A CA 1
ATOM 2126 C C . LEU A 1 274 ? 37.281 3.612 45.527 1.00 45.94 274 LEU A C 1
ATOM 2128 O O . LEU A 1 274 ? 37.376 2.457 45.935 1.00 45.94 274 LEU A O 1
ATOM 2132 N N . GLY A 1 275 ? 37.266 3.911 44.227 1.00 49.31 275 GLY A N 1
ATOM 2133 C CA . GLY A 1 275 ? 37.677 2.972 43.183 1.00 49.31 275 GLY A CA 1
ATOM 2134 C C . GLY A 1 275 ? 36.632 1.928 42.795 1.00 49.31 275 GLY A C 1
ATOM 2135 O O . GLY A 1 275 ? 36.932 0.733 42.824 1.00 49.31 275 GLY A O 1
ATOM 2136 N N . LEU A 1 276 ? 35.446 2.369 42.357 1.00 52.34 276 LEU A N 1
ATOM 2137 C CA . LEU A 1 276 ? 34.479 1.528 41.641 1.00 52.34 276 LEU A CA 1
ATOM 2138 C C . LEU A 1 276 ? 35.141 0.918 40.392 1.00 52.34 276 LEU A C 1
ATOM 2140 O O . LEU A 1 276 ? 35.113 1.476 39.295 1.00 52.34 276 LEU A O 1
ATOM 2144 N N . LYS A 1 277 ? 35.760 -0.255 40.547 1.00 63.09 277 LYS A N 1
ATOM 2145 C CA . LYS A 1 277 ? 36.065 -1.134 39.421 1.00 63.09 277 LYS A CA 1
ATOM 2146 C C . LYS A 1 277 ? 34.729 -1.691 38.950 1.00 63.09 277 LYS A C 1
ATOM 2148 O O . LYS A 1 277 ? 34.239 -2.660 39.520 1.00 63.09 277 LYS A O 1
ATOM 2153 N N . ILE A 1 278 ? 34.127 -1.046 37.953 1.00 77.38 278 ILE A N 1
ATOM 2154 C CA . ILE A 1 278 ? 32.931 -1.555 37.279 1.00 77.38 278 ILE A CA 1
ATOM 2155 C C . ILE A 1 278 ? 33.311 -2.902 36.659 1.00 77.38 278 ILE A C 1
ATOM 2157 O O . ILE A 1 278 ? 34.084 -2.955 35.702 1.00 77.38 278 ILE A O 1
ATOM 2161 N N . LYS A 1 279 ? 32.817 -3.988 37.253 1.00 85.62 279 LYS A N 1
ATOM 2162 C CA . LYS A 1 279 ? 33.097 -5.358 36.804 1.00 85.62 279 LYS A CA 1
ATOM 2163 C C . LYS A 1 279 ? 32.030 -5.867 35.855 1.00 85.62 279 LYS A C 1
ATOM 2165 O O . LYS A 1 279 ? 32.365 -6.475 34.850 1.00 85.62 279 LYS A O 1
ATOM 2170 N N . THR A 1 280 ? 30.769 -5.564 36.139 1.00 91.38 280 THR A N 1
ATOM 2171 C CA . THR A 1 280 ? 29.632 -6.104 35.394 1.00 91.38 280 THR A CA 1
ATOM 2172 C C . THR A 1 280 ? 28.778 -4.970 34.847 1.00 91.38 280 THR A C 1
ATOM 2174 O O . THR A 1 280 ? 28.323 -4.110 35.607 1.00 91.38 280 THR A O 1
ATOM 2177 N N . GLY A 1 281 ? 28.570 -4.964 33.531 1.00 94.88 281 GLY A N 1
ATOM 2178 C CA . GLY A 1 281 ? 27.736 -3.995 32.825 1.00 94.88 281 GLY A CA 1
ATOM 2179 C C . GLY A 1 281 ? 26.554 -4.654 32.117 1.00 94.88 281 GLY A C 1
ATOM 2180 O O . GLY A 1 281 ? 26.664 -5.779 31.636 1.00 94.88 281 GLY A O 1
ATOM 2181 N N . LEU A 1 282 ? 25.438 -3.937 32.023 1.00 96.75 282 LEU A N 1
ATOM 2182 C CA . LEU A 1 282 ? 24.250 -4.308 31.261 1.00 96.75 282 LEU A CA 1
ATOM 2183 C C . LEU A 1 282 ? 24.135 -3.408 30.028 1.00 96.75 282 LEU A C 1
ATOM 2185 O O . LEU A 1 282 ? 23.987 -2.194 30.153 1.00 96.75 282 LEU A O 1
ATOM 2189 N N . GLY A 1 283 ? 24.198 -3.998 28.839 1.00 96.06 283 GLY A N 1
ATOM 2190 C CA . GLY A 1 283 ? 23.893 -3.326 27.579 1.00 96.06 283 GLY A CA 1
ATOM 2191 C C . GLY A 1 283 ? 22.474 -3.651 27.130 1.00 96.06 283 GLY A C 1
ATOM 2192 O O . GLY A 1 283 ? 22.113 -4.826 27.078 1.00 96.06 283 GLY A O 1
ATOM 2193 N N . ILE A 1 284 ? 21.688 -2.631 26.795 1.00 97.25 284 ILE A N 1
ATOM 2194 C CA . ILE A 1 284 ? 20.337 -2.762 26.249 1.00 97.25 284 ILE A CA 1
ATOM 2195 C C . ILE A 1 284 ? 20.299 -2.038 24.905 1.00 97.25 284 ILE A C 1
ATOM 2197 O O . ILE A 1 284 ? 20.557 -0.838 24.847 1.00 97.25 284 ILE A O 1
ATOM 2201 N N . ASP A 1 285 ? 19.950 -2.758 23.844 1.00 94.81 285 ASP A N 1
ATOM 2202 C CA . ASP A 1 285 ? 19.676 -2.191 22.525 1.00 94.81 285 ASP A CA 1
ATOM 2203 C C . ASP A 1 285 ? 18.182 -2.328 22.232 1.00 94.81 285 ASP A C 1
ATOM 2205 O O . ASP A 1 285 ? 17.686 -3.411 21.911 1.00 94.81 285 ASP A O 1
ATOM 2209 N N . ALA A 1 286 ? 17.440 -1.242 22.438 1.00 87.38 286 ALA A N 1
ATOM 2210 C CA . ALA A 1 286 ? 15.991 -1.203 22.335 1.00 87.38 286 ALA A CA 1
ATOM 2211 C C . ALA A 1 286 ? 15.564 -0.508 21.040 1.00 87.38 286 ALA A C 1
ATOM 2213 O O . ALA A 1 286 ? 15.382 0.700 20.986 1.00 87.38 286 ALA A O 1
ATOM 2214 N N . GLY A 1 287 ? 15.337 -1.290 19.985 1.00 78.88 287 GLY A N 1
ATOM 2215 C CA . GLY A 1 287 ? 14.955 -0.745 18.688 1.00 78.88 287 GLY A CA 1
ATOM 2216 C C . GLY A 1 287 ? 14.805 -1.816 17.612 1.00 78.88 287 GLY A C 1
ATOM 2217 O O . GLY A 1 287 ? 14.783 -3.014 17.874 1.00 78.88 287 GLY A O 1
ATOM 2218 N N . GLY A 1 288 ? 14.675 -1.401 16.351 1.00 84.12 288 GLY A N 1
ATOM 2219 C CA . GLY A 1 288 ? 14.675 -2.347 15.231 1.00 84.12 288 GLY A CA 1
ATOM 2220 C C . GLY A 1 288 ? 13.505 -3.344 15.254 1.00 84.12 288 GLY A C 1
ATOM 2221 O O . GLY A 1 288 ? 12.344 -2.947 15.132 1.00 84.12 288 GLY A O 1
ATOM 2222 N N . THR A 1 289 ? 13.804 -4.644 15.281 1.00 81.50 289 THR A N 1
ATOM 2223 C CA . THR A 1 289 ? 12.791 -5.726 15.338 1.00 81.50 289 THR A CA 1
ATOM 2224 C C . THR A 1 289 ? 12.726 -6.368 16.722 1.00 81.50 289 THR A C 1
ATOM 2226 O O . THR A 1 289 ? 11.665 -6.828 17.134 1.00 81.50 289 THR A O 1
ATOM 2229 N N . TYR A 1 290 ? 13.850 -6.393 17.428 1.00 89.56 290 TYR A N 1
ATOM 2230 C CA . TYR A 1 290 ? 13.999 -7.048 18.714 1.00 89.56 290 TYR A CA 1
ATOM 2231 C C . TYR A 1 290 ? 14.825 -6.167 19.637 1.00 89.56 290 TYR A C 1
ATOM 2233 O O . TYR A 1 290 ? 15.798 -5.570 19.190 1.00 89.56 290 TYR A O 1
ATOM 2241 N N . THR A 1 291 ? 14.438 -6.148 20.906 1.00 93.56 291 THR A N 1
ATOM 2242 C CA . THR A 1 291 ? 15.206 -5.557 21.988 1.00 93.56 291 THR A CA 1
ATOM 2243 C C . THR A 1 291 ? 16.183 -6.606 22.498 1.00 93.56 291 THR A C 1
ATOM 2245 O O . THR A 1 291 ? 15.769 -7.708 22.870 1.00 93.56 291 THR A O 1
ATOM 2248 N N . ASP A 1 292 ? 17.468 -6.281 22.485 1.00 96.06 292 ASP A N 1
ATOM 2249 C CA . ASP A 1 292 ? 18.543 -7.138 22.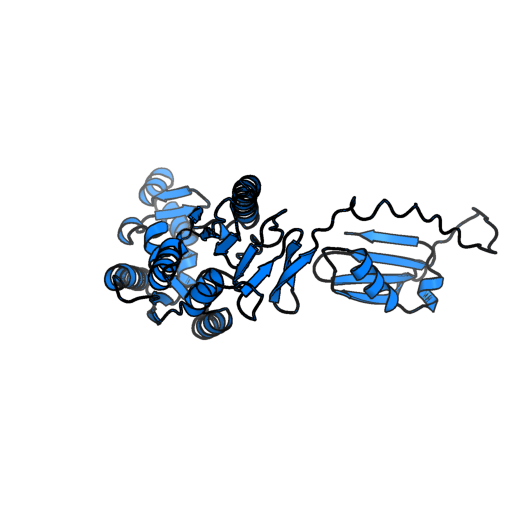975 1.00 96.06 292 ASP A CA 1
ATOM 2250 C C . ASP A 1 292 ? 19.028 -6.637 24.339 1.00 96.06 292 ASP A C 1
ATOM 2252 O O . ASP A 1 292 ? 19.193 -5.436 24.541 1.00 96.06 292 ASP A O 1
ATOM 2256 N N . ALA A 1 293 ? 19.27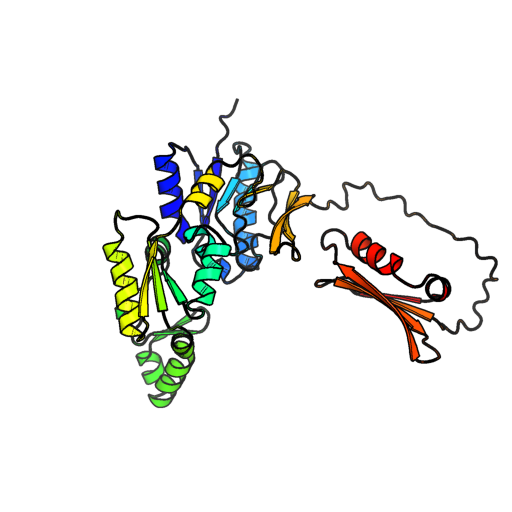6 -7.557 25.270 1.00 96.81 293 ALA A N 1
ATOM 2257 C CA . ALA A 1 293 ? 19.879 -7.260 26.565 1.00 96.81 293 ALA A CA 1
ATOM 2258 C C . ALA A 1 293 ? 21.064 -8.200 26.815 1.00 96.81 293 ALA A C 1
ATOM 2260 O O . ALA A 1 293 ? 20.973 -9.403 26.565 1.00 96.81 293 ALA A O 1
ATOM 2261 N N . VAL A 1 294 ? 22.186 -7.664 27.292 1.00 96.81 294 VAL A N 1
ATOM 2262 C CA . VAL A 1 294 ? 23.427 -8.417 27.521 1.00 96.81 294 VAL A CA 1
ATOM 2263 C C . VAL A 1 294 ? 24.047 -8.004 28.847 1.00 96.81 294 VAL A C 1
ATOM 2265 O O . VAL A 1 294 ? 24.360 -6.832 29.035 1.00 96.81 294 VAL A O 1
ATOM 2268 N N . VAL A 1 295 ? 24.298 -8.972 29.727 1.00 96.56 295 VAL A N 1
ATOM 2269 C CA . VAL A 1 295 ? 25.155 -8.789 30.903 1.00 96.56 295 VAL A CA 1
ATOM 2270 C C . VAL A 1 295 ? 26.578 -9.194 30.536 1.00 96.56 295 VAL A C 1
ATOM 2272 O O . VAL A 1 295 ? 26.825 -10.294 30.028 1.00 96.56 295 VAL A O 1
ATOM 2275 N N . TYR A 1 296 ? 27.523 -8.294 30.774 1.00 94.94 296 TYR A N 1
ATOM 2276 C CA . TYR A 1 296 ? 28.900 -8.398 30.318 1.00 94.94 296 TYR A CA 1
ATOM 2277 C C . TYR A 1 296 ? 29.879 -8.195 31.474 1.00 94.94 296 TYR A C 1
ATOM 2279 O O . TYR A 1 296 ? 29.790 -7.210 32.206 1.00 94.94 296 TYR A O 1
ATOM 2287 N N . ASP A 1 297 ? 30.838 -9.106 31.599 1.00 91.62 297 ASP A N 1
ATOM 2288 C CA . ASP A 1 297 ? 31.989 -8.979 32.487 1.00 91.62 297 ASP A CA 1
ATOM 2289 C C . ASP A 1 297 ? 33.059 -8.128 31.789 1.00 91.62 297 ASP A C 1
ATOM 2291 O O . ASP A 1 297 ? 33.699 -8.542 30.818 1.00 91.62 297 ASP A O 1
ATOM 2295 N N . LEU A 1 298 ? 33.231 -6.902 32.273 1.00 85.25 298 LEU A N 1
ATOM 2296 C CA . LEU A 1 298 ? 34.172 -5.911 31.763 1.00 85.25 298 LEU A CA 1
ATOM 2297 C C . LEU A 1 298 ? 35.627 -6.230 32.140 1.00 85.25 298 LEU A C 1
ATOM 2299 O O . LEU A 1 298 ? 36.536 -5.803 31.426 1.00 85.25 298 LEU A O 1
ATOM 2303 N N . GLU A 1 299 ? 35.857 -6.984 33.220 1.00 85.06 299 GLU A N 1
ATOM 2304 C CA . GLU A 1 299 ? 37.194 -7.370 33.688 1.00 85.06 299 GLU A CA 1
ATOM 2305 C C . GLU A 1 299 ? 37.745 -8.514 32.829 1.00 85.06 299 GLU A C 1
ATOM 2307 O O . GLU A 1 299 ? 38.830 -8.398 32.253 1.00 85.06 299 GLU A O 1
ATOM 2312 N N . ASN A 1 300 ? 36.957 -9.577 32.660 1.00 87.06 300 ASN A N 1
ATOM 2313 C CA . ASN A 1 300 ? 37.334 -10.752 31.869 1.00 87.06 300 ASN A CA 1
ATOM 2314 C C . ASN A 1 300 ? 36.953 -10.643 30.386 1.00 87.06 300 ASN A C 1
ATOM 2316 O O . ASN A 1 300 ? 37.321 -11.510 29.591 1.00 87.06 300 ASN A O 1
ATOM 2320 N N . ARG A 1 301 ? 36.253 -9.569 29.998 1.00 87.50 301 ARG A N 1
ATOM 2321 C CA . ARG A 1 301 ? 35.785 -9.298 28.629 1.00 87.50 301 ARG A CA 1
ATOM 2322 C C . ARG A 1 301 ? 34.969 -10.455 28.054 1.00 87.50 301 ARG A C 1
ATOM 2324 O O . ARG A 1 301 ? 35.228 -10.920 26.942 1.00 87.50 301 ARG A O 1
ATOM 2331 N N . SER A 1 302 ? 33.987 -10.918 28.816 1.00 90.00 302 SER A N 1
ATOM 2332 C CA . SER A 1 302 ? 33.137 -12.046 28.443 1.00 90.00 302 SER A CA 1
ATOM 2333 C C . SER A 1 302 ? 31.657 -11.715 28.625 1.00 90.00 302 SER A C 1
ATOM 2335 O O . SER A 1 302 ? 31.262 -10.904 29.457 1.00 90.00 302 SER A O 1
ATOM 2337 N N . THR A 1 303 ? 30.809 -12.336 27.808 1.00 94.75 303 THR A N 1
ATOM 2338 C CA . THR A 1 303 ? 29.355 -12.255 27.983 1.00 94.75 303 THR A CA 1
ATOM 2339 C C . THR A 1 303 ? 28.922 -13.261 29.040 1.00 94.75 303 THR A C 1
ATOM 2341 O O . THR A 1 303 ? 29.168 -14.453 28.864 1.00 94.75 303 THR A O 1
ATOM 2344 N N . LEU A 1 304 ? 28.265 -12.789 30.100 1.00 93.12 304 LEU A N 1
ATOM 2345 C CA . LEU A 1 304 ? 27.748 -13.638 31.174 1.00 93.12 304 LEU A CA 1
ATOM 2346 C C . LEU A 1 304 ? 26.390 -14.226 30.789 1.00 93.12 304 LEU A C 1
ATOM 2348 O O . LEU A 1 304 ? 26.209 -15.440 30.799 1.00 93.12 304 LEU A O 1
ATOM 2352 N N . CYS A 1 305 ? 25.455 -13.376 30.366 1.00 93.88 305 CYS A N 1
ATOM 2353 C CA . CYS A 1 305 ? 24.166 -13.812 29.843 1.00 93.88 305 CYS A CA 1
ATOM 2354 C C . CYS A 1 305 ? 23.618 -12.798 28.835 1.00 93.88 305 CYS A C 1
ATOM 2356 O O . CYS A 1 305 ? 24.038 -11.641 28.780 1.00 93.88 305 CYS A O 1
ATOM 2358 N N . LYS A 1 306 ? 22.706 -13.259 27.982 1.00 96.19 306 LYS A N 1
ATOM 2359 C CA . LYS A 1 306 ? 22.032 -12.423 26.992 1.00 96.19 306 LYS A CA 1
ATOM 2360 C C . LYS A 1 306 ? 20.610 -12.900 26.791 1.00 96.19 306 LYS A C 1
ATOM 2362 O O . LYS A 1 306 ? 20.343 -14.099 26.848 1.00 96.19 306 LYS A O 1
ATOM 2367 N N . ALA A 1 307 ? 19.738 -11.965 26.482 1.00 96.38 307 ALA A N 1
ATOM 2368 C CA . ALA A 1 307 ? 18.345 -12.214 26.207 1.00 96.38 307 ALA A CA 1
ATOM 2369 C C . ALA A 1 307 ? 17.871 -11.320 25.070 1.00 96.38 307 ALA A C 1
ATOM 2371 O O . ALA A 1 307 ? 18.492 -10.310 24.730 1.00 96.38 307 ALA A O 1
ATOM 2372 N N . LYS A 1 308 ? 16.761 -11.727 24.465 1.00 94.50 308 LYS A N 1
ATOM 2373 C CA . LYS A 1 308 ? 16.148 -11.016 23.355 1.00 94.50 308 LYS A CA 1
ATOM 2374 C C . LYS A 1 308 ? 14.641 -11.115 23.483 1.00 94.50 308 LYS A C 1
ATOM 2376 O O . LYS A 1 308 ? 14.103 -12.194 23.727 1.00 94.50 308 LYS A O 1
ATOM 2381 N N . ALA A 1 309 ? 13.963 -10.000 23.278 1.00 94.06 309 ALA A N 1
ATOM 2382 C CA . ALA A 1 309 ? 12.511 -9.943 23.218 1.00 94.06 309 ALA A CA 1
ATOM 2383 C C . ALA A 1 309 ? 12.071 -9.144 21.995 1.00 94.06 309 ALA A C 1
ATOM 2385 O O . ALA A 1 309 ? 12.834 -8.352 21.443 1.00 94.06 309 ALA A O 1
ATOM 2386 N N . LEU A 1 310 ? 10.848 -9.377 21.521 1.00 87.62 310 LEU A N 1
ATOM 2387 C CA . LEU A 1 310 ? 10.296 -8.588 20.424 1.00 87.62 310 LEU A CA 1
ATOM 2388 C C . LEU A 1 310 ? 10.183 -7.122 20.865 1.00 87.62 310 LEU A C 1
ATOM 2390 O O . LEU A 1 310 ? 9.701 -6.841 21.961 1.00 87.62 310 LEU A O 1
ATOM 2394 N N . THR A 1 311 ? 10.614 -6.188 20.017 1.00 87.94 311 THR A N 1
ATOM 2395 C CA . THR A 1 311 ? 10.540 -4.766 20.360 1.00 87.94 311 THR A CA 1
ATOM 2396 C C . THR A 1 311 ? 9.103 -4.285 20.331 1.00 87.94 311 THR A C 1
ATOM 2398 O O . THR A 1 311 ? 8.449 -4.267 19.283 1.00 87.94 311 THR A O 1
ATOM 2401 N N . THR A 1 312 ? 8.646 -3.783 21.467 1.00 83.25 312 THR A N 1
ATOM 2402 C CA . THR A 1 312 ? 7.365 -3.100 21.585 1.00 83.25 312 THR A CA 1
ATOM 2403 C C . THR A 1 312 ? 7.536 -1.637 21.167 1.00 83.25 312 THR A C 1
ATOM 2405 O O . THR A 1 312 ? 7.857 -0.774 21.969 1.00 83.25 312 THR A O 1
ATOM 2408 N N . LYS A 1 313 ? 7.370 -1.335 19.873 1.00 77.12 313 LYS A N 1
ATOM 2409 C CA . LYS A 1 313 ? 7.707 -0.005 19.306 1.00 77.12 313 LYS A CA 1
ATOM 2410 C C . LYS A 1 313 ? 6.853 1.153 19.817 1.00 77.12 313 LYS A C 1
ATOM 2412 O O . LYS A 1 313 ? 7.229 2.304 19.634 1.00 77.12 313 LYS A O 1
ATOM 2417 N N . TRP A 1 314 ? 5.688 0.847 20.373 1.00 65.25 314 TRP A N 1
ATOM 2418 C CA . TRP A 1 314 ? 4.799 1.832 20.983 1.00 65.25 314 TRP A CA 1
ATOM 2419 C C . TRP A 1 314 ? 5.102 2.058 22.467 1.00 65.25 314 TRP A C 1
ATOM 2421 O O . TRP A 1 314 ? 4.616 3.035 23.017 1.00 65.25 314 TRP A O 1
ATOM 2431 N N . ASP A 1 315 ? 5.893 1.180 23.090 1.00 77.88 315 ASP A N 1
ATOM 2432 C CA . ASP A 1 315 ? 6.347 1.289 24.473 1.00 77.88 315 ASP A CA 1
ATOM 2433 C C . ASP A 1 315 ? 7.605 0.435 24.675 1.00 77.88 315 ASP A C 1
ATOM 2435 O O . ASP A 1 315 ? 7.530 -0.775 24.912 1.00 77.88 315 ASP A O 1
ATOM 2439 N N . PHE A 1 316 ? 8.780 1.057 24.569 1.00 83.81 316 PHE A N 1
ATOM 2440 C CA . PHE A 1 316 ? 10.037 0.323 24.695 1.00 83.81 316 PHE A CA 1
ATOM 2441 C C . PHE A 1 316 ? 10.214 -0.324 26.070 1.00 83.81 316 PHE A C 1
ATOM 2443 O O . PHE A 1 316 ? 10.932 -1.320 26.152 1.00 83.81 316 PHE A O 1
ATOM 2450 N N . THR A 1 317 ? 9.543 0.167 27.119 1.00 88.12 317 THR A N 1
ATOM 2451 C CA . THR A 1 317 ? 9.673 -0.388 28.474 1.00 88.12 317 THR A CA 1
ATOM 2452 C C . THR A 1 317 ? 9.222 -1.846 28.521 1.00 88.12 317 THR A C 1
ATOM 2454 O O . THR A 1 317 ? 9.944 -2.678 29.057 1.00 88.12 317 THR A O 1
ATOM 2457 N N . ILE A 1 318 ? 8.137 -2.194 27.819 1.00 85.75 318 ILE A N 1
ATOM 2458 C CA . ILE A 1 318 ? 7.632 -3.572 27.707 1.00 85.75 318 ILE A CA 1
ATOM 2459 C C . ILE A 1 318 ? 8.650 -4.475 26.998 1.00 85.75 318 ILE A C 1
ATOM 2461 O O . ILE A 1 318 ? 8.903 -5.605 27.415 1.00 85.75 318 ILE A O 1
ATOM 2465 N N . GLY A 1 319 ? 9.236 -3.998 25.895 1.00 87.12 319 GLY A N 1
ATOM 2466 C CA . GLY A 1 319 ? 10.240 -4.762 25.144 1.00 87.12 319 GLY A CA 1
ATOM 2467 C C . GLY A 1 319 ? 11.519 -4.989 25.954 1.00 87.12 319 GLY A C 1
ATOM 2468 O O . GLY A 1 319 ? 12.098 -6.073 25.906 1.00 87.12 319 GLY A O 1
ATOM 2469 N N . ILE A 1 320 ? 11.932 -3.978 26.721 1.00 93.12 320 ILE A N 1
ATOM 2470 C CA . ILE A 1 320 ? 13.078 -4.040 27.630 1.00 93.12 320 ILE A CA 1
ATOM 2471 C C . ILE A 1 320 ? 12.786 -5.000 28.788 1.00 93.12 320 ILE A C 1
ATOM 2473 O O . ILE A 1 320 ? 13.579 -5.904 29.022 1.00 93.12 320 ILE A O 1
ATOM 2477 N N . GLU A 1 321 ? 11.640 -4.884 29.459 1.00 95.50 321 GLU A N 1
ATOM 2478 C CA . GLU A 1 321 ? 11.246 -5.755 30.574 1.00 95.50 321 GLU A CA 1
ATOM 2479 C C . GLU A 1 321 ? 11.190 -7.232 30.155 1.00 95.50 321 GLU A C 1
ATOM 2481 O O . GLU A 1 321 ? 11.759 -8.103 30.818 1.00 95.50 321 GLU A O 1
ATOM 2486 N N . ASN A 1 322 ? 10.603 -7.521 28.991 1.00 92.94 322 ASN A N 1
ATOM 2487 C CA . ASN A 1 322 ? 10.572 -8.874 28.436 1.00 92.94 322 ASN A CA 1
ATOM 2488 C C . ASN A 1 322 ? 11.971 -9.423 28.113 1.00 92.94 322 ASN A C 1
ATOM 2490 O O . ASN A 1 322 ? 12.179 -10.635 28.158 1.00 92.94 322 ASN A O 1
ATOM 2494 N N . ALA A 1 323 ? 12.928 -8.566 27.744 1.00 94.94 323 ALA A N 1
ATOM 2495 C CA . ALA A 1 323 ? 14.311 -8.989 27.539 1.00 94.94 323 ALA A CA 1
ATOM 2496 C C . ALA A 1 323 ? 15.011 -9.225 28.887 1.00 94.94 323 ALA A C 1
ATOM 2498 O O . ALA A 1 323 ? 15.657 -10.253 29.065 1.00 94.94 323 ALA A O 1
ATOM 2499 N N . LEU A 1 324 ? 14.842 -8.324 29.858 1.00 95.44 324 LEU A N 1
ATOM 2500 C CA . LEU A 1 324 ? 15.485 -8.418 31.172 1.00 95.44 324 LEU A CA 1
ATOM 2501 C C . LEU A 1 324 ? 15.009 -9.629 31.985 1.00 95.44 324 LEU A C 1
ATOM 2503 O O . LEU A 1 324 ? 15.826 -10.298 32.607 1.00 95.44 324 LEU A O 1
ATOM 2507 N N . THR A 1 325 ? 13.719 -9.963 31.934 1.00 95.25 325 THR A N 1
ATOM 2508 C CA . THR A 1 325 ? 13.132 -11.119 32.648 1.00 95.25 325 THR A CA 1
ATOM 2509 C C . THR A 1 325 ? 13.657 -12.480 32.183 1.00 95.25 325 THR A C 1
ATOM 2511 O O . THR A 1 325 ? 13.490 -13.474 32.885 1.00 95.25 325 THR A O 1
ATOM 2514 N N . GLN A 1 326 ? 14.296 -12.539 31.013 1.00 94.31 326 GLN A N 1
ATOM 2515 C CA . GLN A 1 326 ? 14.919 -13.749 30.473 1.00 94.31 326 GLN A CA 1
ATOM 2516 C C . GLN A 1 326 ? 16.420 -13.850 30.796 1.00 94.31 326 GLN A C 1
ATOM 2518 O O . GLN A 1 326 ? 17.050 -14.846 30.435 1.00 94.31 326 GLN A O 1
ATOM 2523 N N . LEU A 1 327 ? 17.014 -12.827 31.419 1.00 95.12 327 LEU A N 1
ATOM 2524 C CA . LEU A 1 327 ? 18.405 -12.875 31.860 1.00 95.12 327 LEU A CA 1
ATOM 2525 C C . LEU A 1 327 ? 18.541 -13.717 33.129 1.00 95.12 327 LEU A C 1
ATOM 2527 O O . LEU A 1 327 ? 17.616 -13.833 33.929 1.00 95.12 327 LEU A O 1
ATOM 2531 N N . ASP A 1 328 ? 19.731 -14.283 33.310 1.00 91.75 328 ASP A N 1
ATOM 2532 C CA . ASP A 1 328 ? 20.090 -14.959 34.551 1.00 91.75 328 ASP A CA 1
ATOM 2533 C C . ASP A 1 328 ? 20.115 -13.931 35.705 1.00 91.75 328 ASP A C 1
ATOM 2535 O O . ASP A 1 328 ? 20.840 -12.932 35.597 1.00 91.75 328 ASP A O 1
ATOM 2539 N N . PRO A 1 329 ? 19.318 -14.124 36.774 1.00 89.56 329 PRO A N 1
ATOM 2540 C CA . PRO A 1 329 ? 19.208 -13.167 37.871 1.00 89.56 329 PRO A CA 1
ATOM 2541 C C . PRO A 1 329 ? 20.514 -12.983 38.651 1.00 89.56 329 PRO A C 1
ATOM 2543 O O . PRO A 1 329 ? 20.761 -11.878 39.133 1.00 89.56 329 PRO A O 1
ATOM 2546 N N . ASP A 1 330 ? 21.361 -14.012 38.743 1.00 91.44 330 ASP A N 1
ATOM 2547 C CA . ASP A 1 330 ? 22.598 -13.964 39.532 1.00 91.44 330 ASP A CA 1
ATOM 2548 C C . ASP A 1 330 ? 23.604 -12.929 38.978 1.00 91.44 330 ASP A C 1
ATOM 2550 O O . ASP A 1 330 ? 23.988 -12.012 39.708 1.00 91.44 330 ASP A O 1
ATOM 2554 N N . PRO A 1 331 ? 24.012 -12.970 37.691 1.00 87.69 331 PRO A N 1
ATOM 2555 C CA . PRO A 1 331 ? 24.877 -11.938 37.122 1.00 87.69 331 PRO A CA 1
ATOM 2556 C C . PRO A 1 331 ? 24.159 -10.593 36.933 1.00 87.69 331 PRO A C 1
ATOM 2558 O O . PRO A 1 331 ? 24.820 -9.554 36.940 1.00 87.69 331 PRO A O 1
ATOM 2561 N N . LEU A 1 332 ? 22.830 -10.584 36.768 1.00 89.88 332 LEU A N 1
ATOM 2562 C CA . LEU A 1 332 ? 22.049 -9.350 36.646 1.00 89.88 332 LEU A CA 1
ATOM 2563 C C . LEU A 1 332 ? 22.051 -8.542 37.955 1.00 89.88 332 LEU A C 1
ATOM 2565 O O . LEU A 1 332 ? 22.143 -7.317 37.909 1.00 89.88 332 LEU A O 1
ATOM 2569 N N . ALA A 1 333 ? 22.009 -9.211 39.111 1.00 89.69 333 ALA A N 1
ATOM 2570 C CA . ALA A 1 333 ? 22.064 -8.571 40.426 1.00 89.69 333 ALA A CA 1
ATOM 2571 C C . ALA A 1 333 ? 23.413 -7.885 40.720 1.00 89.69 333 ALA A C 1
ATOM 2573 O O . ALA A 1 333 ? 23.474 -6.960 41.528 1.00 89.69 333 ALA A O 1
ATOM 2574 N N . GLU A 1 334 ? 24.487 -8.305 40.047 1.00 89.81 334 GLU A N 1
ATOM 2575 C CA . GLU A 1 334 ? 25.836 -7.739 40.193 1.00 89.81 334 GLU A CA 1
ATOM 2576 C C . GLU A 1 334 ? 26.121 -6.585 39.210 1.00 89.81 334 GLU A C 1
ATOM 2578 O O . GLU A 1 334 ? 27.232 -6.042 39.181 1.00 89.81 334 GLU A O 1
ATOM 2583 N N . VAL A 1 335 ? 25.145 -6.198 38.379 1.00 91.81 335 VAL A N 1
ATOM 2584 C CA . VAL A 1 335 ? 25.289 -5.093 37.421 1.00 91.81 335 VAL A CA 1
ATOM 2585 C C . VAL A 1 335 ? 25.534 -3.777 38.156 1.00 91.81 335 VAL A C 1
ATOM 2587 O O . VAL A 1 335 ? 24.780 -3.368 39.033 1.00 91.81 335 VAL A O 1
ATOM 2590 N N . SER A 1 336 ? 26.589 -3.079 37.739 1.00 89.88 336 SER A N 1
ATOM 2591 C CA . SER A 1 336 ? 27.020 -1.793 38.311 1.00 89.88 336 SER A CA 1
ATOM 2592 C C . SER A 1 336 ? 27.006 -0.647 37.296 1.00 89.88 336 SER A C 1
ATOM 2594 O O . SER A 1 336 ? 27.220 0.506 37.659 1.00 89.88 336 SER A O 1
ATOM 2596 N N . LEU A 1 337 ? 26.742 -0.952 36.022 1.00 89.88 337 LEU A N 1
ATOM 2597 C CA . LEU A 1 337 ? 26.643 0.014 34.932 1.00 89.88 337 LEU A CA 1
ATOM 2598 C C . LEU A 1 337 ? 25.577 -0.436 33.937 1.00 89.88 337 LEU A C 1
ATOM 2600 O O . LEU A 1 337 ? 25.581 -1.593 33.525 1.00 89.88 337 LEU A O 1
ATOM 2604 N N . VAL A 1 338 ? 24.725 0.487 33.498 1.00 93.88 338 VAL A N 1
ATOM 2605 C CA . VAL A 1 338 ? 23.747 0.240 32.433 1.00 93.88 338 VAL A CA 1
ATOM 2606 C C . VAL A 1 338 ? 24.026 1.179 31.263 1.00 93.88 338 VAL A C 1
ATOM 2608 O O . VAL A 1 338 ? 24.207 2.380 31.456 1.00 93.88 338 VAL A O 1
ATOM 2611 N N . ALA A 1 339 ? 24.051 0.634 30.050 1.00 89.75 339 ALA A N 1
ATOM 2612 C CA . ALA A 1 339 ? 24.121 1.381 28.803 1.00 89.75 339 ALA A CA 1
ATOM 2613 C C . ALA A 1 339 ? 22.893 1.046 27.952 1.00 89.75 339 ALA A C 1
ATOM 2615 O O . ALA A 1 339 ? 22.645 -0.121 27.659 1.00 89.75 339 ALA A O 1
ATOM 2616 N N . LEU A 1 340 ? 22.138 2.071 27.561 1.00 92.44 340 LEU A N 1
ATOM 2617 C CA . LEU A 1 340 ? 20.926 1.941 26.755 1.00 92.44 340 LEU A CA 1
ATOM 2618 C C . LEU A 1 340 ? 21.117 2.655 25.413 1.00 92.44 340 LEU A C 1
ATOM 2620 O O . LEU A 1 340 ? 21.489 3.829 25.389 1.00 92.44 340 LEU A O 1
ATOM 2624 N N . SER A 1 341 ? 20.829 1.961 24.314 1.00 84.56 341 SER A N 1
ATOM 2625 C CA . SER A 1 341 ? 20.681 2.531 22.972 1.00 84.56 341 SER A CA 1
ATOM 2626 C C . SER A 1 341 ? 19.263 2.320 22.445 1.00 84.56 341 SER A C 1
ATOM 2628 O O . SER A 1 341 ? 18.618 1.322 22.767 1.00 84.56 341 SER A O 1
ATOM 2630 N N . THR A 1 342 ? 18.786 3.275 21.642 1.00 75.31 342 THR A N 1
ATOM 2631 C CA . THR A 1 342 ? 17.479 3.260 20.963 1.00 75.31 342 THR A CA 1
ATOM 2632 C C . THR A 1 342 ? 17.590 3.829 19.561 1.00 75.31 342 THR A C 1
ATOM 2634 O O . THR A 1 342 ? 18.289 4.863 19.437 1.00 75.31 342 THR A O 1
#

InterPro domains:
  IPR008040 Hydantoinase/oxoprolinase, N-terminal [PF05378] (282-342)
  IPR012437 Domain of unknown function DUF1638 [PF07796] (33-217)

Radius of gyration: 27.08 Å; chains: 1; bounding box: 66×37×83 Å